Protein AF-A0A0C2SFD7-F1 (afdb_monomer_lite)

Secondary structure (DSSP, 8-state):
------------------------EEE-----GGGGGGS-TTS--HHHHHHHHHHHT-SSS-EEEPPPPTT--PPPP-TTT--T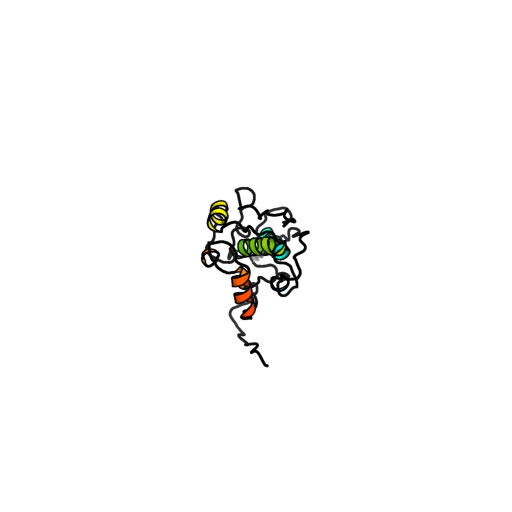TTTSHHHHHHHHHHHHHTT------HHHHHHHTGGG--SSSS-TTSPPPTT--B-GGGGS-GGGSGGGS--HHHHHHHHTTT---B-S---S-S---------

Foldseek 3Di:
DDDDDDDDDDPPPPDDPPPQPQAAFDEPDDFDPVLQLCQAPLSHALQSLLQRQLRRFDPDHGGYRYDDDAQDADDAAAPVRADLRCQALLNLLSSLSSCVRNVHPDFDANVRNLVRNVPSHDQFRHDPVTWRDQSDWRAPLSRDRLVPDVVRGHDPVVSVVVSVVVPHTPHGDDDPDDDPDDPDDDD

Structure (mmCIF, N/CA/C/O backbone):
data_AF-A0A0C2SFD7-F1
#
_entry.id   AF-A0A0C2SFD7-F1
#
loop_
_atom_site.group_PDB
_atom_site.id
_atom_site.type_symbol
_atom_site.label_atom_id
_atom_site.label_alt_id
_atom_site.label_comp_id
_atom_site.label_asym_id
_atom_site.label_entity_id
_atom_site.label_seq_id
_atom_site.pdbx_PDB_ins_code
_atom_site.Cartn_x
_atom_site.Cartn_y
_atom_site.Cartn_z
_atom_site.occupancy
_atom_site.B_iso_or_equiv
_atom_site.auth_seq_id
_atom_site.auth_comp_id
_atom_site.auth_asym_id
_atom_site.auth_atom_id
_atom_site.pdbx_PDB_model_num
ATOM 1 N N . MET A 1 1 ? 37.213 -50.700 -45.343 1.00 44.19 1 MET A N 1
ATOM 2 C CA . MET A 1 1 ? 36.110 -49.748 -45.607 1.00 44.19 1 MET A CA 1
ATOM 3 C C . MET A 1 1 ? 35.439 -49.452 -44.264 1.00 44.19 1 MET A C 1
ATOM 5 O O . MET A 1 1 ? 34.641 -50.251 -43.799 1.00 44.19 1 MET A O 1
ATOM 9 N N . VAL A 1 2 ? 35.884 -48.402 -43.564 1.00 40.94 2 VAL A N 1
ATOM 10 C CA . VAL A 1 2 ? 35.493 -48.102 -42.171 1.00 40.94 2 VAL A CA 1
ATOM 11 C C . VAL A 1 2 ? 34.298 -47.148 -42.200 1.00 40.94 2 VAL A C 1
ATOM 13 O O . VAL A 1 2 ? 34.417 -46.037 -42.713 1.00 40.94 2 VAL A O 1
ATOM 16 N N . ARG A 1 3 ? 33.128 -47.580 -41.714 1.00 48.25 3 ARG A N 1
ATOM 17 C CA . ARG A 1 3 ? 31.934 -46.726 -41.630 1.00 48.25 3 ARG A CA 1
ATOM 18 C C . ARG A 1 3 ? 31.967 -45.935 -40.321 1.00 48.25 3 ARG A C 1
ATOM 20 O O . ARG A 1 3 ? 31.899 -46.503 -39.239 1.00 48.25 3 ARG A O 1
ATOM 27 N N . SER A 1 4 ? 32.120 -44.622 -40.471 1.00 46.28 4 SER A N 1
ATOM 28 C CA . SER A 1 4 ? 32.154 -43.604 -39.419 1.00 46.28 4 SER A CA 1
ATOM 29 C C . SER A 1 4 ? 30.826 -43.540 -38.653 1.00 46.28 4 SER A C 1
ATOM 31 O O . SER A 1 4 ? 29.763 -43.397 -39.258 1.00 46.28 4 SER A O 1
ATOM 33 N N . LEU A 1 5 ? 30.897 -43.643 -37.324 1.00 49.50 5 LEU A N 1
ATOM 34 C CA . LEU A 1 5 ? 29.766 -43.500 -36.412 1.00 49.50 5 LEU A CA 1
ATOM 35 C C . LEU A 1 5 ? 29.683 -42.027 -35.980 1.00 49.50 5 LEU A C 1
ATOM 37 O O . LEU A 1 5 ? 30.519 -41.551 -35.214 1.00 49.50 5 LEU A O 1
ATOM 41 N N . LYS A 1 6 ? 28.712 -41.279 -36.513 1.00 53.22 6 LYS A N 1
ATOM 42 C CA . LYS A 1 6 ? 28.483 -39.878 -36.134 1.00 53.22 6 LYS A CA 1
ATOM 43 C C . LYS A 1 6 ? 27.749 -39.830 -34.792 1.00 53.22 6 LYS A C 1
ATOM 45 O O . LYS A 1 6 ? 26.593 -40.232 -34.711 1.00 53.22 6 LYS A O 1
ATOM 50 N N . TRP A 1 7 ? 28.414 -39.332 -33.753 1.00 49.03 7 TRP A N 1
ATOM 51 C CA . TRP A 1 7 ? 27.787 -38.962 -32.484 1.00 49.03 7 TRP A CA 1
ATOM 52 C C . TRP A 1 7 ? 27.107 -37.598 -32.629 1.00 49.03 7 TRP A C 1
ATOM 54 O O . TRP A 1 7 ? 27.771 -36.566 -32.696 1.00 49.03 7 TRP A O 1
ATOM 64 N N . THR A 1 8 ? 25.780 -37.579 -32.689 1.00 57.50 8 THR A N 1
ATOM 65 C CA . THR A 1 8 ? 24.986 -36.360 -32.498 1.00 57.50 8 THR A CA 1
ATOM 66 C C . THR A 1 8 ? 24.895 -36.052 -31.007 1.00 57.50 8 THR A C 1
ATOM 68 O O . THR A 1 8 ? 24.242 -36.771 -30.255 1.00 57.50 8 THR A O 1
ATOM 71 N N . LEU A 1 9 ? 25.570 -34.982 -30.587 1.00 55.97 9 LEU A N 1
ATOM 72 C CA . LEU A 1 9 ? 25.454 -34.403 -29.251 1.00 55.97 9 LEU A CA 1
ATOM 73 C C . LEU A 1 9 ? 24.070 -33.753 -29.109 1.00 55.97 9 LEU A C 1
ATOM 75 O O . LEU A 1 9 ? 23.787 -32.745 -29.752 1.00 55.97 9 LEU A O 1
ATOM 79 N N . PHE A 1 10 ? 23.211 -34.325 -28.267 1.00 56.97 10 PHE A N 1
ATOM 80 C CA . PHE A 1 10 ? 22.011 -33.649 -27.781 1.00 56.97 10 PHE A CA 1
ATOM 81 C C . PHE A 1 10 ? 22.436 -32.619 -26.732 1.00 56.97 10 PHE A C 1
ATOM 83 O O . PHE A 1 10 ? 22.785 -32.972 -25.607 1.00 56.97 10 PHE A O 1
ATOM 90 N N . THR A 1 11 ? 22.426 -31.336 -27.088 1.00 57.16 11 THR A N 1
ATOM 91 C CA . THR A 1 11 ? 22.560 -30.254 -26.110 1.00 57.16 11 THR A CA 1
ATOM 92 C C . THR A 1 11 ? 21.271 -30.182 -25.291 1.00 57.16 11 THR A C 1
ATOM 94 O O . THR A 1 11 ? 20.277 -29.619 -25.748 1.00 57.16 11 THR A O 1
ATOM 97 N N . LEU A 1 12 ? 21.265 -30.778 -24.093 1.00 52.38 12 LEU A N 1
ATOM 98 C CA . LEU A 1 12 ? 20.220 -30.532 -23.099 1.00 52.38 12 LEU A CA 1
ATOM 99 C C . LEU A 1 12 ? 20.323 -29.069 -22.652 1.00 52.38 12 LEU A C 1
ATOM 101 O O . LEU A 1 12 ? 21.210 -28.702 -21.884 1.00 52.38 12 LEU A O 1
ATOM 105 N N . TRP A 1 13 ? 19.412 -28.229 -23.134 1.00 52.38 13 TRP A N 1
ATOM 106 C CA . TRP A 1 13 ? 19.217 -26.889 -22.599 1.00 52.38 13 TRP A CA 1
ATOM 107 C C . TRP A 1 13 ? 18.422 -27.025 -21.298 1.00 52.38 13 TRP A C 1
ATOM 109 O O . TRP A 1 13 ? 17.195 -27.087 -21.297 1.00 52.38 13 TRP A O 1
ATOM 119 N N . THR A 1 14 ? 19.122 -27.181 -20.177 1.00 56.50 14 THR A N 1
ATOM 120 C CA . THR A 1 14 ? 18.493 -27.155 -18.856 1.00 56.50 14 THR A CA 1
ATOM 121 C C . THR A 1 14 ? 18.018 -25.731 -18.588 1.00 56.50 14 THR A C 1
ATOM 123 O O . THR A 1 14 ? 18.835 -24.846 -18.330 1.00 56.50 14 THR A O 1
ATOM 126 N N . ALA A 1 15 ? 16.707 -25.497 -18.658 1.00 59.09 15 ALA A N 1
ATOM 127 C CA . ALA A 1 15 ? 16.111 -24.289 -18.108 1.00 59.09 15 ALA A CA 1
ATOM 128 C C . ALA A 1 15 ? 16.412 -24.263 -16.602 1.00 59.09 15 ALA A C 1
ATOM 130 O O . ALA A 1 15 ? 15.963 -25.136 -15.858 1.00 59.09 15 ALA A O 1
ATOM 131 N N . LEU A 1 16 ? 17.233 -23.308 -16.161 1.00 60.22 16 LEU A N 1
ATOM 132 C CA . LEU A 1 16 ? 17.471 -23.078 -14.741 1.00 60.22 16 LEU A CA 1
ATOM 133 C C . LEU A 1 16 ? 16.138 -22.643 -14.117 1.00 60.22 16 LEU A C 1
ATOM 135 O O . LEU A 1 16 ? 15.566 -21.657 -14.589 1.00 60.22 16 LEU A O 1
ATOM 139 N N . PRO A 1 17 ? 15.622 -23.333 -13.085 1.00 51.50 17 PRO A N 1
ATOM 140 C CA . PRO A 1 17 ? 14.488 -22.808 -12.348 1.00 51.50 17 PRO A CA 1
ATOM 141 C C . PRO A 1 17 ? 14.909 -21.461 -11.760 1.00 51.50 17 PRO A C 1
ATOM 143 O O . PRO A 1 17 ? 15.946 -21.359 -11.098 1.00 51.50 17 PRO A O 1
ATOM 146 N N . ALA A 1 18 ? 14.127 -20.416 -12.032 1.00 59.66 18 ALA A N 1
ATOM 147 C CA . ALA A 1 18 ? 14.297 -19.142 -11.360 1.00 59.66 18 ALA A CA 1
ATOM 148 C C . ALA A 1 18 ? 14.185 -19.403 -9.852 1.00 59.66 18 ALA A C 1
ATOM 150 O O . ALA A 1 18 ? 13.136 -19.820 -9.360 1.00 59.66 18 ALA A O 1
ATOM 151 N N . LEU A 1 19 ? 15.285 -19.215 -9.120 1.00 49.78 19 LEU A N 1
ATOM 152 C CA . LEU A 1 19 ? 15.250 -19.193 -7.665 1.00 49.78 19 LEU A CA 1
ATOM 153 C C . LEU A 1 19 ? 14.340 -18.033 -7.267 1.00 49.78 19 LEU A C 1
ATOM 155 O O . LEU A 1 19 ? 14.727 -16.871 -7.396 1.00 49.78 19 LEU A O 1
ATOM 159 N N . VAL A 1 20 ? 13.141 -18.349 -6.778 1.00 47.72 20 VAL A N 1
ATOM 160 C CA . VAL A 1 20 ? 12.330 -17.393 -6.028 1.00 47.72 20 VAL A CA 1
ATOM 161 C C . VAL A 1 20 ? 13.147 -17.044 -4.784 1.00 47.72 20 VAL A C 1
ATOM 163 O O . VAL A 1 20 ? 13.208 -17.814 -3.826 1.00 47.72 20 VAL A O 1
ATOM 166 N N . ARG A 1 21 ? 13.870 -15.920 -4.826 1.00 53.53 21 ARG A N 1
ATOM 167 C CA . ARG A 1 21 ? 14.574 -15.380 -3.661 1.00 53.53 21 ARG A CA 1
ATOM 168 C C . ARG A 1 21 ? 13.521 -14.859 -2.689 1.00 53.53 21 ARG A C 1
ATOM 170 O O . ARG A 1 21 ? 13.051 -13.739 -2.823 1.00 53.53 21 ARG A O 1
ATOM 177 N N . GLY A 1 22 ? 13.152 -15.676 -1.707 1.00 49.41 22 GLY A N 1
ATOM 178 C CA . GLY A 1 22 ? 12.415 -15.205 -0.540 1.00 49.41 22 GLY A CA 1
ATOM 179 C C . GLY A 1 22 ? 13.356 -14.419 0.369 1.00 49.41 22 GLY A C 1
ATOM 180 O O . GLY A 1 22 ? 14.029 -15.012 1.210 1.00 49.41 22 GLY A O 1
ATOM 181 N N . GLY A 1 23 ? 13.444 -13.100 0.190 1.00 60.88 23 GLY A N 1
ATOM 182 C CA . GLY A 1 23 ? 13.952 -12.226 1.250 1.00 60.88 23 GLY A CA 1
ATOM 183 C C . GLY A 1 23 ? 13.083 -12.385 2.504 1.00 60.88 23 GLY A C 1
ATOM 184 O O . GLY A 1 23 ? 11.890 -12.669 2.399 1.00 60.88 23 GLY A O 1
ATOM 185 N N . ASN A 1 24 ? 13.666 -12.243 3.697 1.00 79.00 24 ASN A N 1
ATOM 186 C CA . ASN A 1 24 ? 12.887 -12.310 4.935 1.00 79.00 24 ASN A CA 1
ATOM 187 C C . ASN A 1 24 ? 11.918 -11.115 4.983 1.00 79.00 24 ASN A C 1
ATOM 189 O O . ASN A 1 24 ? 12.375 -9.974 4.994 1.00 79.00 24 ASN A O 1
ATOM 193 N N . ALA A 1 25 ? 10.610 -11.364 4.957 1.00 90.94 25 ALA A N 1
ATOM 194 C CA . ALA A 1 25 ? 9.586 -10.329 5.052 1.00 90.94 25 ALA A CA 1
ATOM 195 C C . ALA A 1 25 ? 9.059 -10.266 6.485 1.00 90.94 25 ALA A C 1
ATOM 197 O O . ALA A 1 25 ? 8.539 -11.258 6.998 1.00 90.94 25 ALA A O 1
ATOM 198 N N . THR A 1 26 ? 9.200 -9.114 7.135 1.00 94.25 26 THR A N 1
ATOM 199 C CA . THR A 1 26 ? 8.887 -8.957 8.559 1.00 94.25 26 THR A CA 1
ATOM 200 C C . THR A 1 26 ? 8.061 -7.709 8.829 1.00 94.25 26 THR A C 1
ATOM 202 O O . THR A 1 26 ? 8.077 -6.744 8.066 1.00 94.25 26 THR A O 1
ATOM 205 N N . THR A 1 27 ? 7.341 -7.736 9.944 1.00 95.94 27 THR A N 1
ATOM 206 C CA . THR A 1 27 ? 6.700 -6.568 10.541 1.00 95.94 27 THR A CA 1
ATOM 207 C C . THR A 1 27 ? 6.537 -6.821 12.038 1.00 95.94 27 THR A C 1
ATOM 209 O O . THR A 1 27 ? 6.293 -7.956 12.451 1.00 95.94 27 THR A O 1
ATOM 212 N N . ASP A 1 28 ? 6.696 -5.782 12.845 1.00 93.19 28 ASP A N 1
ATOM 213 C CA . ASP A 1 28 ? 6.396 -5.748 14.280 1.00 93.19 28 ASP A CA 1
ATOM 214 C C . ASP A 1 28 ? 5.058 -5.044 14.573 1.00 93.19 28 ASP A C 1
ATOM 216 O O . ASP A 1 28 ? 4.671 -4.872 15.729 1.00 93.19 28 ASP A O 1
ATOM 220 N N . VAL A 1 29 ? 4.324 -4.671 13.520 1.00 95.62 29 VAL A N 1
ATOM 221 C CA . VAL A 1 29 ? 3.054 -3.959 13.619 1.00 95.62 29 VAL A CA 1
ATOM 222 C C . VAL A 1 29 ? 1.956 -4.856 14.178 1.00 95.62 29 VAL A C 1
ATOM 224 O O . VAL A 1 29 ? 1.648 -5.921 13.637 1.00 95.62 29 VAL A O 1
ATOM 227 N N . VAL A 1 30 ? 1.271 -4.350 15.201 1.00 93.75 30 VAL A N 1
ATOM 228 C CA . VAL A 1 30 ? 0.021 -4.915 15.708 1.00 93.75 30 VAL A CA 1
ATOM 229 C C . VAL A 1 30 ? -1.122 -3.967 15.356 1.00 93.75 30 VAL A C 1
ATOM 231 O O . VAL A 1 30 ? -1.224 -2.871 15.903 1.00 93.75 30 VAL A O 1
ATOM 234 N N . CYS A 1 31 ? -1.990 -4.391 14.438 1.00 95.50 31 CYS A N 1
ATOM 235 C CA . CYS A 1 31 ? -3.179 -3.626 14.067 1.00 95.50 31 CYS A CA 1
ATOM 236 C C . CYS A 1 31 ? -4.232 -3.646 15.188 1.00 95.50 31 CYS A C 1
ATOM 238 O O . CYS A 1 31 ? -4.416 -4.661 15.868 1.00 95.50 31 CYS A O 1
ATOM 240 N N . GLN A 1 32 ? -4.992 -2.558 15.325 1.00 95.56 32 GLN A N 1
ATOM 241 C CA . GLN A 1 32 ? -6.164 -2.525 16.201 1.00 95.56 32 GLN A CA 1
ATOM 242 C C . GLN A 1 32 ? -7.227 -3.524 15.712 1.00 95.56 32 GLN A C 1
ATOM 244 O O . GLN A 1 32 ? -7.418 -3.728 14.511 1.00 95.56 32 GLN A O 1
ATOM 249 N N . SER A 1 33 ? -7.953 -4.148 16.643 1.00 94.75 33 SER A N 1
ATOM 250 C CA . SER A 1 33 ? -8.897 -5.239 16.343 1.00 94.75 33 SER A CA 1
ATOM 251 C C . SER A 1 33 ? -10.058 -4.832 15.426 1.00 94.75 33 SER A C 1
ATOM 253 O O . SER A 1 33 ? -10.575 -5.664 14.676 1.00 94.75 33 SER A O 1
ATOM 255 N N . THR A 1 34 ? -10.431 -3.551 15.431 1.00 95.00 34 THR A N 1
ATOM 256 C CA . THR A 1 34 ? -11.429 -2.946 14.533 1.00 95.00 34 THR A CA 1
ATOM 257 C C . THR A 1 34 ? -11.050 -3.060 13.054 1.00 95.00 34 THR A C 1
ATOM 259 O O . THR A 1 34 ? -11.934 -3.074 12.202 1.00 95.00 34 THR A O 1
ATOM 262 N N . PHE A 1 35 ? -9.760 -3.216 12.741 1.00 95.56 35 PHE A N 1
ATOM 263 C CA . PHE A 1 35 ? -9.237 -3.372 11.382 1.00 95.56 35 PHE A CA 1
ATOM 264 C C . PHE A 1 35 ? -8.946 -4.828 10.999 1.00 95.56 35 PHE A C 1
ATOM 266 O O . PHE A 1 35 ? -8.336 -5.085 9.966 1.00 95.56 35 PHE A O 1
ATOM 273 N N . SER A 1 36 ? -9.412 -5.803 11.785 1.00 94.62 36 SER A N 1
ATOM 274 C CA . SER A 1 36 ? -9.241 -7.237 11.488 1.00 94.62 36 SER A CA 1
ATOM 275 C C . SER A 1 36 ? -9.807 -7.663 10.127 1.00 94.62 36 SER A C 1
ATOM 277 O O . SER A 1 36 ? -9.293 -8.602 9.525 1.00 94.62 36 SER A O 1
ATOM 279 N N . TRP A 1 37 ? -10.803 -6.943 9.599 1.00 94.25 37 TRP A N 1
ATOM 280 C CA . TRP A 1 37 ? -11.344 -7.154 8.251 1.00 94.25 37 TRP A CA 1
ATOM 281 C C . TRP A 1 37 ? -10.312 -6.911 7.132 1.00 94.25 37 TRP A C 1
ATOM 283 O O . TRP A 1 37 ? -10.479 -7.414 6.023 1.00 94.25 37 TRP A O 1
ATOM 293 N N . MET A 1 38 ? -9.240 -6.154 7.406 1.00 95.25 38 MET A N 1
ATOM 294 C CA . MET A 1 38 ? -8.154 -5.908 6.451 1.00 95.25 38 MET A CA 1
ATOM 295 C C . MET A 1 38 ? -7.217 -7.110 6.303 1.00 95.25 38 MET A C 1
ATOM 297 O O . MET A 1 38 ? -6.436 -7.152 5.350 1.00 95.25 38 MET A O 1
ATOM 301 N N . ASN A 1 39 ? -7.272 -8.080 7.223 1.00 94.56 39 ASN A N 1
ATOM 302 C CA . ASN A 1 39 ? -6.462 -9.285 7.119 1.00 94.56 39 ASN A CA 1
ATOM 303 C C . ASN A 1 39 ? -6.857 -10.080 5.871 1.00 94.56 39 ASN A C 1
ATOM 305 O O . ASN A 1 39 ? -8.033 -10.193 5.518 1.00 94.56 39 ASN A O 1
ATOM 309 N N . ASN A 1 40 ? -5.866 -10.654 5.194 1.00 91.94 40 ASN A N 1
ATOM 310 C CA . ASN A 1 40 ? -6.140 -11.515 4.049 1.00 91.94 40 ASN A CA 1
ATOM 311 C C . ASN A 1 40 ? -6.669 -12.896 4.487 1.00 91.94 40 ASN A C 1
ATOM 313 O O . ASN A 1 40 ? -6.731 -13.219 5.673 1.00 91.94 40 ASN A O 1
ATOM 317 N N . GLY A 1 41 ? -6.996 -13.754 3.514 1.00 89.19 41 GLY A N 1
ATOM 318 C CA . GLY A 1 41 ? -7.504 -15.110 3.776 1.00 89.19 41 GLY A CA 1
ATOM 319 C C . GLY A 1 41 ? -6.548 -16.036 4.549 1.00 89.19 41 GLY A C 1
ATOM 320 O O . GLY A 1 41 ? -6.990 -17.066 5.046 1.00 89.19 41 GLY A O 1
ATOM 321 N N . ASN A 1 42 ? -5.270 -15.663 4.692 1.00 90.56 42 ASN A N 1
ATOM 322 C CA . ASN A 1 42 ? -4.267 -16.380 5.487 1.00 90.56 42 ASN A CA 1
ATOM 323 C C . ASN A 1 42 ? -4.082 -15.768 6.890 1.00 90.56 42 ASN A C 1
ATOM 325 O O . ASN A 1 42 ? -3.103 -16.083 7.565 1.00 90.56 42 ASN A O 1
ATOM 329 N N . ASN A 1 43 ? -4.985 -14.881 7.327 1.00 92.31 43 ASN A N 1
ATOM 330 C CA . ASN A 1 43 ? -4.880 -14.108 8.570 1.00 92.31 43 ASN A CA 1
ATOM 331 C C . ASN A 1 43 ? -3.605 -13.249 8.659 1.00 92.31 43 ASN A C 1
ATOM 333 O O . ASN A 1 43 ? -3.117 -12.964 9.752 1.00 92.31 43 ASN A O 1
ATOM 337 N N . GLN A 1 44 ? -3.052 -12.828 7.519 1.00 94.56 44 GLN A N 1
ATOM 338 C CA . GLN A 1 44 ? -1.911 -11.915 7.479 1.00 94.56 44 GLN A CA 1
ATOM 339 C C . GLN A 1 44 ? -2.419 -10.474 7.500 1.00 94.56 44 GLN A C 1
ATOM 341 O O . GLN A 1 44 ? -3.33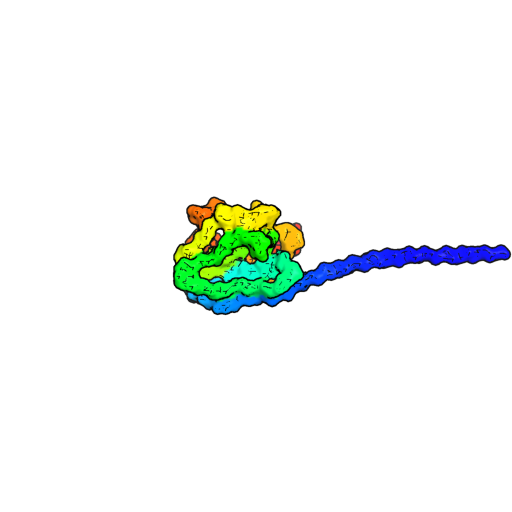6 -10.131 6.747 1.00 94.56 44 GLN A O 1
ATOM 346 N N . SER A 1 45 ? -1.807 -9.634 8.336 1.00 96.88 45 SER A N 1
ATOM 347 C CA . SER A 1 45 ? -2.114 -8.203 8.399 1.00 96.88 45 SER A CA 1
ATOM 348 C C . SER A 1 45 ? -1.737 -7.490 7.096 1.00 96.88 45 SER A C 1
ATOM 350 O O . SER A 1 45 ? -0.825 -7.946 6.396 1.00 96.88 45 SER A O 1
ATOM 352 N N . PRO A 1 46 ? -2.370 -6.347 6.765 1.00 97.38 46 PRO A N 1
ATOM 353 C CA . PRO A 1 46 ? -1.975 -5.553 5.600 1.00 97.38 46 PRO A CA 1
ATOM 354 C C . PRO A 1 46 ? -0.482 -5.182 5.622 1.00 97.38 46 PRO A C 1
ATOM 356 O O . PRO A 1 46 ? 0.169 -5.201 4.581 1.00 97.38 46 PRO A O 1
ATOM 359 N N . CYS A 1 47 ? 0.086 -4.954 6.809 1.00 97.75 47 CYS A N 1
ATOM 360 C CA . CYS A 1 47 ? 1.509 -4.681 7.019 1.00 97.75 47 CYS A CA 1
ATOM 361 C C . CYS A 1 47 ? 2.407 -5.849 6.601 1.00 97.75 47 CYS A C 1
ATOM 363 O O . CYS A 1 47 ? 3.388 -5.664 5.880 1.00 97.75 47 CYS A O 1
ATOM 365 N N . LEU A 1 48 ? 2.052 -7.071 7.016 1.00 96.69 48 LEU A N 1
ATOM 366 C CA . LEU A 1 48 ? 2.811 -8.266 6.662 1.00 96.69 48 LEU A CA 1
ATOM 367 C C . LEU A 1 48 ? 2.716 -8.550 5.160 1.00 96.69 48 LEU A C 1
ATOM 369 O O . LEU A 1 48 ? 3.719 -8.872 4.529 1.00 96.69 48 LEU A O 1
ATOM 373 N N . VAL A 1 49 ? 1.530 -8.390 4.568 1.00 96.56 49 VAL A N 1
ATOM 374 C CA . VAL A 1 49 ? 1.346 -8.567 3.121 1.00 96.56 49 VAL A CA 1
ATOM 375 C C . VAL A 1 49 ? 2.147 -7.516 2.343 1.00 96.56 49 VAL A C 1
ATOM 377 O O . VAL A 1 49 ? 2.824 -7.877 1.383 1.00 96.56 49 VAL A O 1
ATOM 380 N N . ALA A 1 50 ? 2.155 -6.249 2.775 1.00 96.81 50 ALA A N 1
ATOM 381 C CA . ALA A 1 50 ? 2.993 -5.207 2.175 1.00 96.81 50 ALA A CA 1
ATOM 382 C C . ALA A 1 50 ? 4.484 -5.572 2.225 1.00 96.81 50 ALA A C 1
ATOM 384 O O . ALA A 1 50 ? 5.174 -5.439 1.213 1.00 96.81 50 ALA A O 1
ATOM 385 N N . ALA A 1 51 ? 4.973 -6.076 3.365 1.00 95.94 51 ALA A N 1
ATOM 386 C CA . ALA A 1 51 ? 6.359 -6.517 3.512 1.00 95.94 51 ALA A CA 1
ATOM 387 C C . ALA A 1 51 ? 6.695 -7.659 2.542 1.00 95.94 51 ALA A C 1
ATOM 389 O O . ALA A 1 51 ? 7.683 -7.585 1.812 1.00 95.94 51 ALA A O 1
ATOM 390 N N . VAL A 1 52 ? 5.840 -8.687 2.481 1.00 94.75 52 VAL A N 1
ATOM 391 C CA . VAL A 1 52 ? 6.029 -9.835 1.581 1.00 94.75 52 VAL A CA 1
ATOM 392 C C . VAL A 1 52 ? 6.090 -9.379 0.130 1.00 94.75 52 VAL A C 1
ATOM 394 O O . VAL A 1 52 ? 7.040 -9.716 -0.572 1.00 94.75 52 VAL A O 1
ATOM 397 N N . LEU A 1 53 ? 5.108 -8.593 -0.315 1.00 94.81 53 LEU A N 1
ATOM 398 C CA . LEU A 1 53 ? 5.021 -8.150 -1.704 1.00 94.81 53 LEU A CA 1
ATOM 399 C C . LEU A 1 53 ? 6.174 -7.226 -2.093 1.00 94.81 53 LEU A C 1
ATOM 401 O O . LEU A 1 53 ? 6.759 -7.397 -3.159 1.00 94.81 53 LEU A O 1
ATOM 405 N N . SER A 1 54 ? 6.559 -6.299 -1.222 1.00 94.44 54 SER A N 1
ATOM 406 C CA . SER A 1 54 ? 7.687 -5.403 -1.495 1.00 94.44 54 SER A CA 1
ATOM 407 C C . SER A 1 54 ? 9.007 -6.170 -1.655 1.00 94.44 54 SER A C 1
ATOM 409 O O . SER A 1 54 ? 9.836 -5.813 -2.492 1.00 94.44 54 SER A O 1
ATOM 411 N N . GLY A 1 55 ? 9.174 -7.271 -0.912 1.00 93.12 55 GLY A N 1
ATOM 412 C CA . GLY A 1 55 ? 10.336 -8.153 -1.007 1.00 93.12 55 GLY A CA 1
ATOM 413 C C . GLY A 1 55 ? 10.424 -8.977 -2.297 1.00 93.12 55 GLY A C 1
ATOM 414 O O . GLY A 1 55 ? 11.514 -9.432 -2.635 1.00 93.12 55 GLY A O 1
ATOM 415 N N . VAL A 1 56 ? 9.332 -9.147 -3.054 1.00 93.00 56 VAL A N 1
ATOM 416 C CA . VAL A 1 56 ? 9.316 -9.979 -4.277 1.00 93.00 56 VAL A CA 1
ATOM 417 C C . VAL A 1 56 ? 10.242 -9.428 -5.367 1.00 93.00 56 VAL A C 1
ATOM 419 O O . VAL A 1 56 ? 10.882 -10.195 -6.085 1.00 93.00 56 VAL A O 1
ATOM 422 N N . CYS A 1 57 ? 10.339 -8.104 -5.483 1.00 91.94 57 CYS A N 1
ATOM 423 C CA . CYS A 1 57 ? 11.183 -7.441 -6.478 1.00 91.94 57 CYS A CA 1
ATOM 424 C C . CYS A 1 57 ? 12.569 -7.058 -5.936 1.00 91.94 57 CYS A C 1
ATOM 426 O O . CYS A 1 57 ? 13.372 -6.475 -6.667 1.00 91.94 57 CYS A O 1
ATOM 428 N N . ALA A 1 58 ? 12.857 -7.347 -4.664 1.00 87.56 58 ALA A N 1
ATOM 429 C CA . ALA A 1 58 ? 14.126 -6.994 -4.051 1.00 87.56 58 ALA A CA 1
ATOM 430 C C . ALA A 1 58 ? 15.254 -7.903 -4.569 1.00 87.56 58 ALA A C 1
ATOM 432 O O . ALA A 1 58 ? 15.128 -9.125 -4.643 1.00 87.56 58 ALA A O 1
ATOM 433 N N . THR A 1 59 ? 16.397 -7.312 -4.917 1.00 79.38 59 THR A N 1
ATOM 434 C CA . THR A 1 59 ? 17.566 -8.055 -5.423 1.00 79.38 59 THR A CA 1
ATOM 435 C C . THR A 1 59 ? 18.440 -8.617 -4.295 1.00 79.38 59 THR A C 1
ATOM 437 O O . THR A 1 59 ? 19.130 -9.629 -4.477 1.00 79.38 59 THR A O 1
ATOM 440 N N . ALA A 1 60 ? 18.385 -8.006 -3.109 1.00 72.50 60 ALA A N 1
ATOM 441 C CA . ALA A 1 60 ? 19.051 -8.440 -1.887 1.00 72.50 60 ALA A CA 1
ATOM 442 C C . ALA A 1 60 ? 18.334 -7.880 -0.644 1.00 72.50 60 ALA A C 1
ATOM 444 O O . ALA A 1 60 ? 17.641 -6.870 -0.730 1.00 72.50 60 ALA A O 1
ATOM 445 N N . GLY A 1 61 ? 18.559 -8.515 0.510 1.00 70.38 61 GLY A N 1
ATOM 446 C CA . GLY A 1 61 ? 17.984 -8.097 1.791 1.00 70.38 61 GLY A CA 1
ATOM 447 C C . GLY A 1 61 ? 16.594 -8.677 2.072 1.00 70.38 61 GLY A C 1
ATOM 448 O O . GLY A 1 61 ? 15.961 -9.285 1.212 1.00 70.38 61 GLY A O 1
ATOM 449 N N . GLY A 1 62 ? 16.159 -8.541 3.325 1.00 83.00 62 GLY A N 1
ATOM 450 C CA . GLY A 1 62 ? 14.760 -8.717 3.710 1.00 83.00 62 GLY A CA 1
ATOM 451 C C . GLY A 1 62 ? 13.982 -7.411 3.549 1.00 83.00 62 GLY A C 1
ATOM 452 O O . GLY A 1 62 ? 14.592 -6.349 3.425 1.00 83.00 62 GLY A O 1
ATOM 453 N N . TRP A 1 63 ? 12.653 -7.483 3.575 1.00 91.62 63 TRP A N 1
ATOM 454 C CA . TRP A 1 63 ? 11.794 -6.301 3.570 1.00 91.62 63 TRP A CA 1
ATOM 455 C C . TRP A 1 63 ? 11.065 -6.187 4.902 1.00 91.62 63 TRP A C 1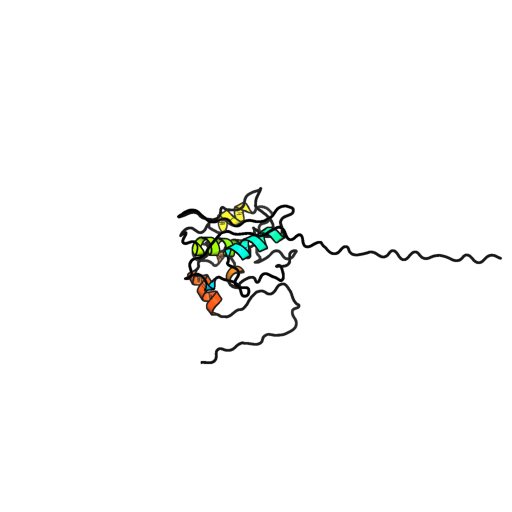
ATOM 457 O O . TRP A 1 63 ? 10.330 -7.092 5.291 1.00 91.62 63 TRP A O 1
ATOM 467 N N . ASN A 1 64 ? 11.273 -5.075 5.601 1.00 94.50 64 ASN A N 1
ATOM 468 C CA . ASN A 1 64 ? 10.616 -4.812 6.873 1.00 94.50 64 ASN A CA 1
ATOM 469 C C . ASN A 1 64 ? 9.613 -3.669 6.717 1.00 94.50 64 ASN A C 1
ATOM 471 O O . ASN A 1 64 ? 9.966 -2.615 6.190 1.00 94.50 64 ASN A O 1
ATOM 475 N N . VAL A 1 65 ? 8.391 -3.871 7.204 1.00 96.00 65 VAL A N 1
ATOM 476 C CA . VAL A 1 65 ? 7.398 -2.806 7.392 1.00 96.00 65 VAL A CA 1
ATOM 477 C C . VAL A 1 65 ? 7.332 -2.513 8.893 1.00 96.00 65 VAL A C 1
ATOM 479 O O . VAL A 1 65 ? 6.715 -3.296 9.622 1.00 96.00 65 VAL A O 1
ATOM 482 N N . PRO A 1 66 ? 8.014 -1.456 9.374 1.00 95.69 66 PRO A N 1
ATOM 483 C CA . PRO A 1 66 ? 8.131 -1.177 10.802 1.00 95.69 66 PRO A CA 1
ATOM 484 C C . PRO A 1 66 ? 6.865 -0.533 11.372 1.00 95.69 66 PRO A C 1
ATOM 486 O O . PRO A 1 66 ? 6.083 0.074 10.633 1.00 95.69 66 PRO A O 1
ATOM 489 N N . ALA A 1 67 ? 6.711 -0.610 12.693 1.00 95.69 67 ALA A N 1
ATOM 490 C CA . ALA A 1 67 ? 5.752 0.199 13.433 1.00 95.69 67 ALA A CA 1
ATOM 491 C C . ALA A 1 67 ? 5.968 1.704 13.211 1.00 95.69 67 ALA A C 1
ATOM 493 O O . ALA A 1 67 ? 7.098 2.197 13.203 1.00 95.69 67 ALA A O 1
ATOM 494 N N . LEU A 1 68 ? 4.863 2.425 13.029 1.00 94.88 68 LEU A N 1
ATOM 495 C CA . LEU A 1 68 ? 4.849 3.877 12.876 1.00 94.88 68 LEU A CA 1
ATOM 496 C C . LEU A 1 68 ? 4.774 4.573 14.237 1.00 94.88 68 LEU A C 1
ATOM 498 O O . LEU A 1 68 ? 4.187 4.055 15.191 1.00 94.88 68 LEU A O 1
ATOM 502 N N . GLY A 1 69 ? 5.353 5.772 14.314 1.00 90.56 69 GLY A N 1
ATOM 503 C CA . GLY A 1 69 ? 5.099 6.679 15.421 1.00 90.56 69 GLY A CA 1
ATOM 504 C C . GLY A 1 69 ? 3.686 7.276 15.351 1.00 90.56 69 GLY A C 1
ATOM 505 O O . GLY A 1 69 ? 2.978 7.140 14.346 1.00 90.56 69 GLY A O 1
ATOM 506 N N . PRO A 1 70 ? 3.233 7.940 16.427 1.00 85.38 70 PRO A N 1
ATOM 507 C CA . PRO A 1 70 ? 1.946 8.623 16.426 1.00 85.38 70 PRO A CA 1
ATOM 508 C C . PRO A 1 70 ? 1.898 9.707 15.343 1.00 85.38 70 PRO A C 1
ATOM 510 O O . PRO A 1 70 ? 2.742 10.600 15.335 1.00 85.38 70 PRO A O 1
ATOM 513 N N . ASN A 1 71 ? 0.863 9.675 14.500 1.00 86.62 71 ASN A N 1
ATOM 514 C CA . ASN A 1 71 ? 0.668 10.593 13.368 1.00 86.62 71 ASN A CA 1
ATOM 515 C C . ASN A 1 71 ? 1.717 10.485 12.245 1.00 86.62 71 ASN A C 1
ATOM 517 O O . ASN A 1 71 ? 1.855 11.412 11.454 1.00 86.62 71 ASN A O 1
ATOM 521 N N . ASP A 1 72 ? 2.443 9.368 12.155 1.00 91.88 72 ASP A N 1
ATOM 522 C CA . ASP A 1 72 ? 3.350 9.113 11.033 1.00 91.88 72 ASP A CA 1
ATOM 523 C C . ASP A 1 72 ? 2.655 8.345 9.900 1.00 91.88 72 ASP A C 1
ATOM 525 O O . ASP A 1 72 ? 1.727 7.564 10.122 1.00 91.88 72 ASP A O 1
ATOM 529 N N . ALA A 1 73 ? 3.172 8.506 8.683 1.00 93.00 73 ALA A N 1
ATOM 530 C CA . ALA A 1 73 ? 2.805 7.732 7.501 1.00 93.00 73 ALA A CA 1
ATOM 531 C C . ALA A 1 73 ? 4.026 6.977 6.954 1.00 93.00 73 ALA A C 1
ATOM 533 O O . ALA A 1 73 ? 5.173 7.380 7.173 1.00 93.00 73 ALA A O 1
ATOM 534 N N . TYR A 1 74 ? 3.803 5.896 6.200 1.00 94.94 74 TYR A N 1
ATOM 535 C CA . TYR A 1 74 ? 4.898 5.292 5.438 1.00 94.94 74 TYR A CA 1
ATOM 536 C C . TYR A 1 74 ? 5.332 6.235 4.324 1.00 94.94 74 TYR A C 1
ATOM 538 O O . TYR A 1 74 ? 4.519 6.618 3.490 1.00 94.94 74 TYR A O 1
ATOM 546 N N . SER A 1 75 ? 6.623 6.561 4.303 1.00 92.81 75 SER A N 1
ATOM 547 C CA . SER A 1 75 ? 7.175 7.533 3.367 1.00 92.81 75 SER A CA 1
ATOM 548 C C . SER A 1 75 ? 7.020 7.107 1.909 1.00 92.81 75 SER A C 1
ATOM 550 O O . SER A 1 75 ? 7.181 5.934 1.559 1.00 92.81 75 SER A O 1
ATOM 552 N N . THR A 1 76 ? 6.820 8.101 1.045 1.00 95.25 76 THR A N 1
ATOM 553 C CA . THR A 1 76 ? 6.897 7.923 -0.411 1.00 95.25 76 THR A CA 1
ATOM 554 C C . THR A 1 76 ? 8.196 7.230 -0.875 1.00 95.25 76 THR A C 1
ATOM 556 O O . THR A 1 76 ? 9.268 7.435 -0.284 1.00 95.25 76 THR A O 1
ATOM 559 N N . PRO A 1 77 ? 8.135 6.410 -1.944 1.00 95.88 77 PRO A N 1
ATOM 560 C CA . PRO A 1 77 ? 9.310 5.793 -2.540 1.00 95.88 77 PRO A CA 1
ATOM 561 C C . PRO A 1 77 ? 10.326 6.828 -3.023 1.00 95.88 77 PRO A C 1
ATOM 563 O O . PRO A 1 77 ? 9.993 7.952 -3.386 1.00 95.88 77 PRO A O 1
ATOM 566 N N . ASN A 1 78 ? 11.590 6.427 -3.057 1.00 94.31 78 ASN A N 1
ATOM 567 C CA . ASN A 1 78 ? 12.680 7.223 -3.607 1.00 94.31 78 ASN A CA 1
ATOM 568 C C . ASN A 1 78 ? 13.669 6.316 -4.349 1.00 94.31 78 ASN A C 1
ATOM 570 O O . ASN A 1 78 ? 13.468 5.107 -4.430 1.00 94.31 78 ASN A O 1
ATOM 574 N N . SER A 1 79 ? 14.772 6.867 -4.855 1.00 90.19 79 SER A N 1
ATOM 575 C CA . SER A 1 79 ? 15.764 6.110 -5.634 1.00 90.19 79 SER A CA 1
ATOM 576 C C . SER A 1 79 ? 16.364 4.886 -4.923 1.00 90.19 79 SER A C 1
ATOM 578 O O . SER A 1 79 ? 16.905 4.016 -5.600 1.00 90.19 79 SER A O 1
ATOM 580 N N . SER A 1 80 ? 16.280 4.799 -3.590 1.00 88.75 80 SER A N 1
ATOM 581 C CA . SER A 1 80 ? 16.780 3.659 -2.809 1.00 88.75 80 SER A CA 1
ATOM 582 C C . SER A 1 80 ? 15.715 2.612 -2.468 1.00 88.75 80 SER A C 1
ATOM 584 O O . SER A 1 80 ? 16.059 1.455 -2.240 1.00 88.75 80 SER A O 1
ATOM 586 N N . THR A 1 81 ? 14.435 2.992 -2.437 1.00 91.31 81 THR A N 1
ATOM 587 C CA . THR A 1 81 ? 13.327 2.113 -2.025 1.00 91.31 81 THR A CA 1
ATOM 588 C C . THR A 1 81 ? 12.402 1.733 -3.178 1.00 91.31 81 THR A C 1
ATOM 590 O O . THR A 1 81 ? 11.751 0.691 -3.121 1.00 91.31 81 THR A O 1
ATOM 593 N N . ALA A 1 82 ? 12.351 2.542 -4.238 1.00 95.06 82 ALA A N 1
ATOM 594 C CA . ALA A 1 82 ? 11.509 2.307 -5.397 1.00 95.06 82 ALA A CA 1
ATOM 595 C C . ALA A 1 82 ? 11.967 1.064 -6.171 1.00 95.06 82 ALA A C 1
ATOM 597 O O . ALA A 1 82 ? 13.132 0.911 -6.539 1.00 95.06 82 ALA A O 1
ATOM 598 N N . ASN A 1 83 ? 11.012 0.179 -6.436 1.00 94.06 83 ASN A N 1
ATOM 599 C CA . ASN A 1 83 ? 11.150 -0.967 -7.322 1.00 94.06 83 ASN A CA 1
ATOM 600 C C . ASN A 1 83 ? 9.768 -1.334 -7.884 1.00 94.06 83 ASN A C 1
ATOM 602 O O . ASN A 1 83 ? 8.750 -0.800 -7.439 1.00 94.06 83 ASN A O 1
ATOM 606 N N . ALA A 1 84 ? 9.721 -2.269 -8.836 1.00 95.12 84 ALA A N 1
ATOM 607 C CA . ALA A 1 84 ? 8.481 -2.640 -9.522 1.00 95.12 84 ALA A CA 1
ATOM 608 C C . ALA A 1 84 ? 7.350 -3.112 -8.582 1.00 95.12 84 ALA A C 1
ATOM 610 O O . ALA A 1 84 ? 6.180 -2.908 -8.891 1.00 95.12 84 ALA A O 1
ATOM 611 N N . CYS A 1 85 ? 7.672 -3.726 -7.440 1.00 95.38 85 CYS A N 1
ATOM 612 C CA . CYS A 1 85 ? 6.677 -4.232 -6.495 1.00 95.38 85 CYS A CA 1
ATOM 613 C C . CYS A 1 85 ? 6.190 -3.128 -5.558 1.00 95.38 85 CYS A C 1
ATOM 615 O O . CYS A 1 85 ? 4.985 -2.981 -5.371 1.00 9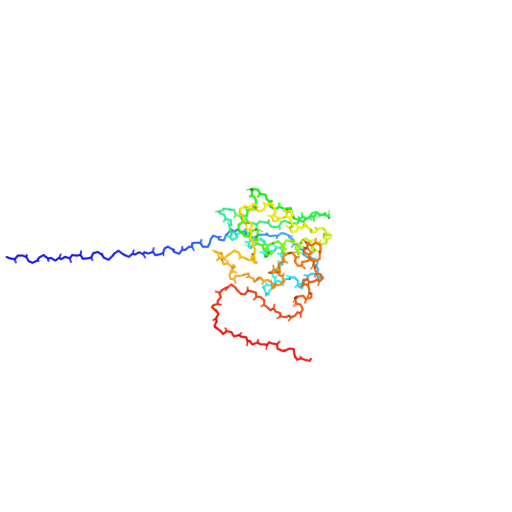5.38 85 CYS A O 1
ATOM 617 N N . VAL A 1 86 ? 7.107 -2.330 -5.002 1.00 96.06 86 VAL A N 1
ATOM 618 C CA . VAL A 1 86 ? 6.769 -1.188 -4.134 1.00 96.06 86 VAL A CA 1
ATOM 619 C C . VAL A 1 86 ? 5.871 -0.199 -4.870 1.00 96.06 86 VAL A C 1
ATOM 621 O O . VAL A 1 86 ? 4.903 0.296 -4.314 1.00 96.06 86 VAL A O 1
ATOM 624 N N . CYS A 1 87 ? 6.133 0.012 -6.155 1.00 97.12 87 CYS A N 1
ATOM 625 C CA . CYS A 1 87 ? 5.388 0.943 -6.994 1.00 97.12 87 CYS A CA 1
ATOM 626 C C . CYS A 1 87 ? 4.057 0.404 -7.533 1.00 97.12 87 CYS A C 1
ATOM 628 O O . CYS A 1 87 ? 3.409 1.061 -8.345 1.00 97.12 87 CYS A O 1
ATOM 630 N N . SER A 1 88 ? 3.634 -0.777 -7.081 1.00 97.12 88 SER A N 1
ATOM 631 C CA . SER A 1 88 ? 2.332 -1.340 -7.423 1.00 97.12 88 SER A CA 1
ATOM 632 C C . SER A 1 88 ? 1.204 -0.718 -6.602 1.00 97.12 88 SER A C 1
ATOM 634 O O . SER A 1 88 ? 1.385 -0.359 -5.435 1.00 97.12 88 SER A O 1
ATOM 636 N N . TRP A 1 89 ? -0.003 -0.665 -7.177 1.00 97.69 89 TRP A N 1
ATOM 637 C CA . TRP A 1 89 ? -1.187 -0.222 -6.431 1.00 97.69 89 TRP A CA 1
ATOM 638 C C . TRP A 1 89 ? -1.440 -1.100 -5.204 1.00 97.69 89 TRP A C 1
ATOM 640 O O . TRP A 1 89 ? -1.837 -0.594 -4.157 1.00 97.69 89 TRP A O 1
ATOM 650 N N . ALA A 1 90 ? -1.163 -2.404 -5.323 1.00 97.25 90 ALA A N 1
ATOM 651 C CA . ALA A 1 90 ? -1.265 -3.356 -4.226 1.00 97.25 90 ALA A CA 1
ATOM 652 C C . ALA A 1 90 ? -0.448 -2.922 -3.009 1.00 97.25 90 ALA A C 1
ATOM 654 O O . ALA A 1 90 ? -1.006 -2.802 -1.918 1.00 97.25 90 ALA A O 1
ATOM 655 N N . VAL A 1 91 ? 0.852 -2.663 -3.182 1.00 97.31 91 VAL A N 1
ATOM 656 C CA . VAL A 1 91 ? 1.717 -2.271 -2.061 1.00 97.31 91 VAL A CA 1
ATOM 657 C C . VAL A 1 91 ? 1.315 -0.910 -1.506 1.00 97.31 91 VAL A C 1
ATOM 659 O O . VAL A 1 91 ? 1.210 -0.781 -0.289 1.00 97.31 91 VAL A O 1
ATOM 662 N N . TYR A 1 92 ? 1.000 0.066 -2.360 1.00 98.06 92 TYR A N 1
ATOM 663 C CA . TYR A 1 92 ? 0.506 1.368 -1.910 1.00 98.06 92 TYR A CA 1
ATOM 664 C C . TYR A 1 92 ? -0.734 1.247 -1.009 1.00 98.06 92 TYR A C 1
ATOM 666 O O . TYR A 1 92 ? -0.747 1.748 0.116 1.00 98.06 92 TYR A O 1
ATOM 674 N N . ASN A 1 93 ? -1.758 0.522 -1.467 1.00 98.06 93 ASN A N 1
ATOM 675 C CA . ASN A 1 93 ? -2.997 0.345 -0.714 1.00 98.06 93 ASN A CA 1
ATOM 676 C C . ASN A 1 93 ? -2.770 -0.427 0.592 1.00 98.06 93 ASN A C 1
ATOM 678 O O . ASN A 1 93 ? -3.378 -0.102 1.609 1.00 98.06 93 ASN A O 1
ATOM 682 N N . LEU A 1 94 ? -1.897 -1.438 0.588 1.00 98.06 94 LEU A N 1
ATOM 683 C CA . LEU A 1 94 ? -1.560 -2.204 1.790 1.00 98.06 94 LEU A CA 1
ATOM 684 C C . LEU A 1 94 ? -0.773 -1.372 2.809 1.00 98.06 94 LEU A C 1
ATOM 686 O O . LEU A 1 94 ? -1.018 -1.511 4.005 1.00 98.06 94 LEU A O 1
ATOM 690 N N . LEU A 1 95 ? 0.133 -0.495 2.362 1.00 98.00 95 LEU A N 1
ATOM 691 C CA . LEU A 1 95 ? 0.829 0.448 3.240 1.00 98.00 95 LEU A CA 1
ATOM 692 C C . LEU A 1 95 ? -0.152 1.461 3.834 1.00 98.00 95 LEU A C 1
ATOM 694 O O . LEU A 1 95 ? -0.146 1.644 5.046 1.00 98.00 95 LEU A O 1
ATOM 698 N N . GLY A 1 96 ? -1.060 2.025 3.031 1.00 97.75 96 GLY A N 1
ATOM 699 C CA . GLY A 1 96 ? -2.120 2.905 3.534 1.00 97.75 96 GLY A CA 1
ATOM 700 C C . GLY A 1 96 ? -3.029 2.213 4.555 1.00 97.75 96 GLY A C 1
ATOM 701 O O . GLY A 1 96 ? -3.297 2.753 5.627 1.00 97.75 96 GLY A O 1
ATOM 702 N N . ALA A 1 97 ? -3.439 0.972 4.281 1.00 97.69 97 ALA A N 1
ATOM 703 C CA . ALA A 1 97 ? -4.191 0.154 5.229 1.00 97.69 97 ALA A CA 1
ATOM 704 C C . ALA A 1 97 ? -3.396 -0.133 6.508 1.00 97.69 97 ALA A C 1
ATOM 706 O O . ALA A 1 97 ? -3.951 -0.078 7.602 1.00 97.69 97 ALA A O 1
ATOM 707 N N . CYS A 1 98 ? -2.097 -0.407 6.388 1.00 98.00 98 CYS A N 1
ATOM 708 C CA . CYS A 1 98 ? -1.214 -0.613 7.527 1.00 98.00 98 CYS A CA 1
ATOM 709 C C . CYS A 1 98 ? -1.069 0.657 8.382 1.00 98.00 98 CYS A C 1
ATOM 711 O O . CYS A 1 98 ? -1.077 0.573 9.609 1.00 98.00 98 CYS A O 1
ATOM 713 N N . THR A 1 99 ? -0.993 1.837 7.767 1.00 97.31 99 THR A N 1
ATOM 714 C CA . THR A 1 99 ? -0.972 3.121 8.480 1.00 97.31 99 THR A CA 1
ATOM 715 C C . THR A 1 99 ? -2.256 3.340 9.278 1.00 97.31 99 THR A C 1
ATOM 717 O O . THR A 1 99 ? -2.204 3.582 10.486 1.00 97.31 99 THR A O 1
ATOM 720 N N . VAL A 1 100 ? -3.414 3.137 8.643 1.00 96.12 100 VAL A N 1
ATOM 721 C CA . VAL A 1 100 ? -4.719 3.270 9.309 1.00 96.12 100 VAL A CA 1
ATOM 722 C C . VAL A 1 100 ? -4.895 2.223 10.413 1.00 96.12 100 VAL A C 1
ATOM 724 O O . VAL A 1 100 ? -5.383 2.548 11.494 1.00 96.12 100 VAL A O 1
ATOM 727 N N . CYS A 1 101 ? -4.459 0.976 10.195 1.00 96.75 101 CYS A N 1
ATOM 728 C CA . CYS A 1 101 ? -4.653 -0.093 11.176 1.00 96.75 101 CYS A CA 1
ATOM 729 C C . CYS A 1 101 ? -3.902 0.146 12.498 1.00 96.75 101 CYS A C 1
ATOM 731 O O . CYS A 1 101 ? -4.299 -0.385 13.538 1.00 96.75 101 CYS A O 1
ATOM 733 N N . GLN A 1 102 ? -2.827 0.936 12.451 1.00 95.56 102 GLN A N 1
ATOM 734 C CA . GLN A 1 102 ? -2.028 1.352 13.606 1.00 95.56 102 GLN A CA 1
ATOM 735 C C . GLN A 1 102 ? -2.651 2.533 14.365 1.00 95.56 102 GLN A C 1
ATOM 737 O O . GLN A 1 102 ? -2.208 2.855 15.465 1.00 95.56 102 GLN A O 1
ATOM 742 N N . GLY A 1 103 ? -3.699 3.153 13.815 1.00 92.44 103 GLY A N 1
ATOM 743 C CA . GLY A 1 103 ? -4.347 4.334 14.380 1.00 92.44 103 GLY A CA 1
ATOM 744 C C . GLY A 1 103 ? -3.718 5.658 13.946 1.00 92.44 103 GLY A C 1
ATOM 745 O O . GLY A 1 103 ? -3.990 6.674 14.583 1.00 92.44 103 GLY A O 1
ATOM 746 N N . SER A 1 104 ? -2.892 5.665 12.894 1.00 88.94 104 SER A N 1
ATOM 747 C CA . SER A 1 104 ? -2.393 6.912 12.313 1.00 88.94 104 SER A CA 1
ATOM 748 C C . SER A 1 104 ? -3.419 7.496 11.326 1.00 88.94 104 SER A C 1
ATOM 750 O O . SER A 1 104 ? -3.969 6.741 10.516 1.00 88.94 104 SER A O 1
ATOM 752 N N . PRO A 1 105 ? -3.716 8.809 11.387 1.00 80.06 105 PRO A N 1
ATOM 753 C CA . PRO A 1 105 ? -4.712 9.445 10.527 1.00 80.06 105 PRO A CA 1
ATOM 754 C C . PRO A 1 105 ? -4.206 9.741 9.108 1.00 80.06 105 PRO A C 1
ATOM 756 O O . PRO A 1 105 ? -5.022 9.960 8.212 1.00 80.06 105 PRO A O 1
ATOM 759 N N . ASP A 1 106 ? -2.890 9.756 8.896 1.00 83.44 106 ASP A N 1
ATOM 760 C CA . ASP A 1 106 ? -2.292 10.326 7.693 1.00 83.44 106 ASP A CA 1
ATOM 761 C C . ASP A 1 106 ? -1.826 9.233 6.735 1.00 83.44 106 ASP A C 1
ATOM 763 O O . ASP A 1 106 ? -0.865 8.523 7.004 1.00 83.44 106 ASP A O 1
ATOM 767 N N . VAL A 1 107 ? -2.496 9.103 5.588 1.00 93.50 107 VAL A N 1
ATOM 768 C CA . VAL A 1 107 ? -2.016 8.274 4.477 1.00 93.50 107 VAL A CA 1
ATOM 769 C C . VAL A 1 107 ? -1.507 9.164 3.353 1.00 93.50 107 VAL A C 1
ATOM 771 O O . VAL A 1 107 ? -2.264 9.963 2.788 1.00 93.50 107 VAL A O 1
ATOM 774 N N . ASP A 1 108 ? -0.242 8.959 2.984 1.00 93.62 108 ASP A N 1
ATOM 775 C CA . ASP A 1 108 ? 0.395 9.643 1.864 1.00 93.62 108 ASP A CA 1
ATOM 776 C C . ASP A 1 108 ? -0.428 9.505 0.578 1.00 93.62 108 ASP A C 1
ATOM 778 O O . ASP A 1 108 ? -0.938 8.439 0.218 1.00 93.62 108 ASP A O 1
ATOM 782 N N . ASN A 1 109 ? -0.546 10.616 -0.142 1.00 96.00 109 ASN A N 1
ATOM 783 C CA . ASN A 1 109 ? -1.294 10.670 -1.387 1.00 96.00 109 ASN A CA 1
ATOM 784 C C . ASN A 1 109 ? -0.615 9.847 -2.491 1.00 96.00 109 ASN A C 1
ATOM 786 O O . ASN A 1 109 ? 0.613 9.792 -2.591 1.00 96.00 109 ASN A O 1
ATOM 790 N N . TRP A 1 110 ? -1.414 9.248 -3.370 1.00 97.00 110 TRP A N 1
ATOM 791 C CA . TRP A 1 110 ? -0.910 8.462 -4.488 1.00 97.00 110 TRP A CA 1
ATOM 792 C C . TRP A 1 110 ? -0.047 9.277 -5.449 1.00 97.00 110 TRP A C 1
ATOM 794 O O . TRP A 1 110 ? 0.959 8.771 -5.933 1.00 97.00 110 TRP A O 1
ATOM 804 N N . ALA A 1 111 ? -0.397 10.534 -5.731 1.00 96.75 111 ALA A N 1
ATOM 805 C CA . ALA A 1 111 ? 0.347 11.347 -6.690 1.00 96.75 111 ALA A CA 1
ATOM 806 C C . ALA A 1 111 ? 1.839 11.515 -6.315 1.00 96.75 111 ALA A C 1
ATOM 808 O O . ALA A 1 111 ? 2.687 11.184 -7.148 1.00 96.75 111 ALA A O 1
ATOM 809 N N . PRO A 1 112 ? 2.206 11.961 -5.094 1.00 96.44 112 PRO A N 1
ATOM 810 C CA . PRO A 1 112 ? 3.606 12.011 -4.676 1.00 96.44 112 PRO A CA 1
ATOM 811 C C . PRO A 1 112 ? 4.228 10.618 -4.502 1.00 96.44 112 PRO A C 1
ATOM 813 O O . PRO A 1 112 ? 5.395 10.444 -4.848 1.00 96.44 112 PRO A O 1
ATOM 816 N N . TYR A 1 113 ? 3.466 9.611 -4.055 1.00 97.25 113 TYR A N 1
ATOM 817 C CA . TYR A 1 113 ? 3.956 8.230 -3.967 1.00 97.25 113 TYR A CA 1
ATOM 818 C C . TYR A 1 113 ? 4.406 7.700 -5.339 1.00 97.25 113 TYR A C 1
ATOM 820 O O . TYR A 1 113 ? 5.528 7.224 -5.503 1.00 97.25 113 TYR A O 1
ATOM 828 N N . ASN A 1 114 ? 3.554 7.853 -6.352 1.00 97.12 114 ASN A N 1
ATOM 829 C CA . ASN A 1 114 ? 3.823 7.438 -7.722 1.00 97.12 114 ASN A CA 1
ATOM 830 C C . ASN A 1 114 ? 4.915 8.290 -8.386 1.00 97.12 114 ASN A C 1
ATOM 832 O O . ASN A 1 114 ? 5.702 7.778 -9.177 1.00 97.12 114 ASN A O 1
ATOM 836 N N . ALA A 1 115 ? 5.024 9.579 -8.048 1.00 96.69 115 ALA A N 1
ATOM 837 C CA . ALA A 1 115 ? 6.142 10.405 -8.506 1.00 96.69 115 ALA A CA 1
ATOM 838 C C . ALA A 1 115 ? 7.492 9.874 -7.987 1.00 96.69 115 ALA A C 1
ATOM 840 O O . ALA A 1 115 ? 8.463 9.810 -8.742 1.00 96.69 115 ALA A O 1
ATOM 841 N N . GLY A 1 116 ? 7.532 9.420 -6.729 1.00 96.75 116 GLY A N 1
ATOM 842 C CA . GLY A 1 116 ? 8.699 8.785 -6.110 1.00 96.75 116 GLY A CA 1
ATOM 843 C C . GLY A 1 116 ? 9.149 7.479 -6.778 1.00 96.75 116 GLY A C 1
ATOM 844 O O . GLY A 1 116 ? 10.300 7.064 -6.631 1.00 96.75 116 GLY A O 1
ATOM 845 N N . CYS A 1 117 ? 8.271 6.849 -7.561 1.00 97.12 117 CYS A N 1
ATOM 846 C CA . CYS A 1 117 ? 8.552 5.605 -8.270 1.00 97.12 117 CYS A CA 1
ATOM 847 C C . CYS A 1 117 ? 9.383 5.761 -9.547 1.00 97.12 117 CYS A C 1
ATOM 849 O O . CYS A 1 117 ? 10.008 4.791 -9.985 1.00 97.12 117 CYS A O 1
ATOM 851 N N . GLY A 1 118 ? 9.414 6.949 -10.158 1.00 96.19 118 GLY A N 1
ATOM 852 C CA . GLY A 1 118 ? 10.169 7.193 -11.389 1.00 96.19 118 GLY A CA 1
ATOM 853 C C . GLY A 1 118 ? 9.872 6.156 -12.481 1.00 96.19 118 GLY A C 1
ATOM 854 O O . GLY A 1 118 ? 8.723 5.954 -12.864 1.00 96.19 118 GLY A O 1
ATOM 855 N N . SER A 1 119 ? 10.904 5.461 -12.971 1.00 95.44 119 SER A N 1
ATOM 856 C CA . SER A 1 119 ? 10.769 4.445 -14.030 1.00 95.44 119 SER A CA 1
ATOM 857 C C . SER A 1 119 ? 10.047 3.161 -13.605 1.00 95.44 119 SER A C 1
ATOM 859 O O . SER A 1 119 ? 9.788 2.316 -14.457 1.00 95.44 119 SER A O 1
ATOM 861 N N . PHE A 1 120 ? 9.763 2.978 -12.313 1.00 96.00 120 PHE A N 1
ATOM 862 C CA . PHE A 1 120 ? 9.017 1.826 -11.796 1.00 96.00 120 PHE A CA 1
ATOM 863 C C . PHE A 1 120 ? 7.514 2.085 -11.669 1.00 96.00 120 PHE A C 1
ATOM 865 O O . PHE A 1 120 ? 6.791 1.180 -11.260 1.00 96.00 120 PHE A O 1
ATOM 872 N N . ALA A 1 121 ? 7.044 3.297 -11.983 1.00 94.00 121 ALA A N 1
ATOM 873 C CA . ALA A 1 121 ? 5.623 3.614 -11.968 1.00 94.00 121 ALA A CA 1
ATOM 874 C C . ALA A 1 121 ? 4.856 2.694 -12.930 1.00 94.00 121 ALA A C 1
ATOM 876 O O . ALA A 1 121 ? 5.234 2.545 -14.095 1.00 94.00 121 ALA A O 1
ATOM 877 N N . ILE A 1 122 ? 3.776 2.088 -12.435 1.00 92.44 122 ILE A N 1
ATOM 878 C CA . ILE A 1 122 ? 2.893 1.219 -13.213 1.00 92.44 122 ILE A CA 1
ATOM 879 C C . ILE A 1 122 ? 1.431 1.635 -13.043 1.00 92.44 122 ILE A C 1
ATOM 881 O O . ILE A 1 122 ? 1.018 2.164 -12.011 1.00 92.44 122 ILE A O 1
ATOM 885 N N . ASP A 1 123 ? 0.637 1.362 -14.070 1.00 90.06 123 ASP A N 1
ATOM 886 C CA . ASP A 1 123 ? -0.804 1.609 -14.145 1.00 90.06 123 ASP A CA 1
ATOM 887 C C . ASP A 1 123 ? -1.617 0.314 -13.972 1.00 90.06 123 ASP A C 1
ATOM 889 O O . ASP A 1 123 ? -2.730 0.173 -14.476 1.00 90.06 123 ASP A O 1
ATOM 893 N N . THR A 1 124 ? -1.048 -0.651 -13.250 1.00 91.56 124 THR A N 1
ATOM 894 C CA . THR A 1 124 ? -1.679 -1.936 -12.950 1.00 91.56 124 THR A CA 1
ATOM 895 C C . THR A 1 124 ? -1.517 -2.281 -11.477 1.00 91.56 124 THR A C 1
ATOM 897 O O . THR A 1 124 ? -0.634 -1.773 -10.781 1.00 91.56 124 THR A O 1
ATOM 900 N N . TYR A 1 125 ? -2.372 -3.180 -10.984 1.00 94.62 125 TYR A N 1
ATOM 901 C CA . TYR A 1 125 ? -2.375 -3.528 -9.567 1.00 94.62 125 TYR A CA 1
ATOM 902 C C . TYR A 1 125 ? -1.108 -4.260 -9.109 1.00 94.62 125 TYR A C 1
ATOM 904 O O . TYR A 1 125 ? -0.767 -4.200 -7.929 1.00 94.62 125 TYR A O 1
ATOM 912 N N . TRP A 1 126 ? -0.439 -4.970 -10.022 1.00 95.31 126 TRP A N 1
ATOM 913 C CA . TRP A 1 126 ? 0.735 -5.789 -9.748 1.00 95.31 126 TRP A CA 1
ATOM 914 C C . TRP A 1 126 ? 1.581 -5.963 -11.020 1.00 95.31 126 TRP A C 1
ATOM 916 O O . TRP A 1 126 ? 1.009 -6.196 -12.088 1.00 95.31 126 TRP A O 1
ATOM 926 N N . PRO A 1 127 ? 2.923 -5.883 -10.944 1.00 94.00 127 PRO A N 1
ATOM 927 C CA . PRO A 1 127 ? 3.782 -6.026 -12.115 1.00 94.00 127 PRO A CA 1
ATOM 928 C C . PRO A 1 127 ? 3.712 -7.442 -12.712 1.00 94.00 127 PRO A C 1
ATOM 930 O O . PRO A 1 127 ? 3.951 -8.438 -12.032 1.00 94.00 127 PRO A O 1
ATOM 933 N N . THR A 1 128 ? 3.463 -7.535 -14.020 1.00 89.94 128 THR A N 1
ATOM 934 C CA . THR A 1 128 ? 3.195 -8.800 -14.738 1.00 89.94 128 THR A CA 1
ATOM 935 C C . THR A 1 128 ? 4.351 -9.801 -14.740 1.00 89.94 128 THR A C 1
ATOM 937 O O . THR A 1 128 ? 4.130 -10.991 -14.938 1.00 89.94 128 THR A O 1
ATOM 940 N N . ASN A 1 129 ? 5.585 -9.337 -14.532 1.00 90.06 129 ASN A N 1
ATOM 941 C CA . ASN A 1 129 ? 6.780 -10.188 -14.509 1.00 90.06 129 ASN A CA 1
ATOM 942 C C . ASN A 1 129 ? 7.017 -10.866 -13.150 1.00 90.06 129 ASN A C 1
ATOM 944 O O . ASN A 1 129 ? 7.973 -11.627 -13.012 1.00 90.06 129 ASN A O 1
ATOM 948 N N . TYR A 1 130 ? 6.177 -10.586 -12.150 1.00 90.75 130 TYR A N 1
ATOM 949 C CA . TYR A 1 130 ? 6.316 -11.119 -10.802 1.00 90.75 130 TYR A CA 1
ATOM 950 C C . TYR A 1 130 ? 5.038 -11.821 -10.368 1.00 90.75 130 TYR A C 1
ATOM 952 O O . TYR A 1 130 ? 3.928 -11.350 -10.600 1.00 90.75 130 TYR A O 1
ATOM 960 N N . THR A 1 131 ? 5.190 -12.935 -9.666 1.00 90.94 131 THR A N 1
ATOM 961 C CA . THR A 1 131 ? 4.070 -13.686 -9.099 1.00 90.94 131 THR A CA 1
ATOM 962 C C . THR A 1 131 ? 3.934 -13.380 -7.616 1.00 90.94 131 THR A C 1
ATOM 964 O O . THR A 1 131 ? 4.931 -13.380 -6.891 1.00 90.94 131 THR A O 1
ATOM 967 N N . VAL A 1 132 ? 2.703 -13.175 -7.149 1.00 88.94 132 VAL A N 1
ATOM 968 C CA . VAL A 1 132 ? 2.416 -13.117 -5.711 1.00 88.94 132 VAL A CA 1
ATOM 969 C C . VAL A 1 132 ? 2.789 -14.469 -5.077 1.00 88.94 132 VAL A C 1
ATOM 971 O O . VAL A 1 132 ? 2.393 -15.505 -5.617 1.00 88.94 132 VAL A O 1
ATOM 974 N N . PRO A 1 133 ? 3.553 -14.500 -3.969 1.00 89.50 133 PRO A N 1
ATOM 975 C CA . PRO A 1 133 ? 3.934 -15.748 -3.311 1.00 89.50 133 PRO A CA 1
ATOM 976 C C . PRO A 1 133 ? 2.723 -16.592 -2.891 1.00 89.50 133 PRO A C 1
ATOM 978 O O . PRO A 1 133 ? 1.769 -16.067 -2.326 1.00 89.50 133 PRO A O 1
ATOM 981 N N . ASN A 1 134 ? 2.780 -17.914 -3.094 1.00 82.75 134 ASN A N 1
ATOM 982 C CA . ASN A 1 134 ? 1.657 -18.834 -2.824 1.00 82.75 134 ASN A CA 1
ATOM 983 C C . ASN A 1 134 ? 1.179 -18.846 -1.358 1.00 82.75 134 ASN A C 1
ATOM 985 O O . ASN A 1 134 ? 0.063 -19.271 -1.071 1.00 82.75 134 ASN A O 1
ATOM 989 N N . ASN A 1 135 ? 2.019 -18.411 -0.418 1.00 86.12 135 ASN A N 1
ATOM 990 C CA . ASN A 1 135 ? 1.693 -18.295 1.004 1.00 86.12 135 ASN A CA 1
ATOM 991 C C . ASN A 1 135 ? 1.084 -16.931 1.378 1.00 86.12 135 ASN A C 1
ATOM 993 O O . ASN A 1 135 ? 0.861 -16.663 2.562 1.00 86.12 135 ASN A O 1
ATOM 997 N N . THR A 1 136 ? 0.801 -16.078 0.397 1.00 89.62 136 THR A N 1
ATOM 998 C CA . THR A 1 136 ? 0.214 -14.759 0.595 1.00 89.62 136 THR A CA 1
ATOM 999 C C . THR A 1 136 ? -0.934 -14.545 -0.374 1.00 89.62 136 THR A C 1
ATOM 1001 O O . THR A 1 136 ? -0.851 -14.828 -1.564 1.00 89.62 136 THR A O 1
ATOM 1004 N N . LEU A 1 137 ? -2.035 -14.030 0.159 1.00 90.25 137 LEU A N 1
ATOM 1005 C CA . LEU A 1 137 ? -3.234 -13.736 -0.608 1.00 90.25 137 LEU A CA 1
ATOM 1006 C C . LEU A 1 137 ? -3.397 -12.222 -0.699 1.00 90.25 137 LEU A C 1
ATOM 1008 O O . LEU A 1 137 ? -3.360 -11.537 0.325 1.00 90.25 137 LEU A O 1
ATOM 1012 N N . LEU A 1 138 ? -3.573 -11.700 -1.913 1.00 90.88 138 LEU A N 1
ATOM 1013 C CA . LEU A 1 138 ? -3.803 -10.276 -2.136 1.00 90.88 138 LEU A CA 1
ATOM 1014 C C . LEU A 1 138 ? -5.302 -9.968 -1.973 1.00 90.88 138 LEU A C 1
ATOM 1016 O O . LEU A 1 138 ? -6.110 -10.480 -2.759 1.00 90.88 138 LEU A O 1
ATOM 1020 N N . PRO A 1 139 ? -5.712 -9.150 -0.984 1.00 92.06 139 PRO A N 1
ATOM 1021 C CA . PRO A 1 139 ? -7.102 -8.730 -0.867 1.00 92.06 139 PRO A CA 1
ATOM 1022 C C . PRO A 1 139 ? -7.556 -7.970 -2.116 1.00 92.06 139 PRO A C 1
ATOM 1024 O O . PRO A 1 139 ? -6.817 -7.145 -2.645 1.00 92.06 139 PRO A O 1
ATOM 1027 N N . TYR A 1 140 ? -8.790 -8.194 -2.570 1.00 92.25 140 TYR A N 1
ATOM 1028 C CA . TYR A 1 140 ? -9.293 -7.548 -3.787 1.00 92.25 140 TYR A CA 1
ATOM 1029 C C . TYR A 1 140 ? -9.288 -6.014 -3.681 1.00 92.25 140 TYR A C 1
ATOM 1031 O O . TYR A 1 140 ? -8.867 -5.339 -4.616 1.00 92.25 140 TYR A O 1
ATOM 1039 N N . TRP A 1 141 ? -9.638 -5.454 -2.517 1.00 95.06 141 TRP A N 1
ATOM 1040 C CA . TRP A 1 141 ? -9.582 -4.005 -2.283 1.00 95.06 141 TRP A CA 1
ATOM 1041 C C . TRP A 1 141 ? -8.172 -3.424 -2.464 1.00 95.06 141 TRP A C 1
ATOM 1043 O O . TRP A 1 141 ? -8.049 -2.262 -2.847 1.00 95.06 141 TRP A O 1
ATOM 1053 N N . ALA A 1 142 ? -7.115 -4.217 -2.255 1.00 96.50 142 ALA A N 1
ATOM 1054 C CA . ALA A 1 142 ? -5.740 -3.764 -2.439 1.00 96.50 142 ALA A CA 1
ATOM 1055 C C . ALA A 1 142 ? -5.384 -3.589 -3.924 1.00 96.50 142 ALA A C 1
ATOM 1057 O O . ALA A 1 142 ? -4.474 -2.837 -4.244 1.00 96.50 142 ALA A O 1
ATOM 1058 N N . SER A 1 143 ? -6.130 -4.202 -4.847 1.00 94.69 143 SER A N 1
ATOM 1059 C CA . SER A 1 143 ? -5.958 -3.978 -6.290 1.00 94.69 143 SER A CA 1
ATOM 1060 C C . SER A 1 143 ? -6.654 -2.729 -6.834 1.00 94.69 143 SER A C 1
ATOM 1062 O O . SER A 1 143 ? -6.590 -2.464 -8.033 1.00 94.69 143 SER A O 1
ATOM 1064 N N . THR A 1 144 ? -7.327 -1.964 -5.973 1.00 95.56 144 THR A N 1
ATOM 1065 C CA . THR A 1 144 ? -8.038 -0.753 -6.386 1.00 95.56 144 THR A CA 1
ATOM 1066 C C . THR A 1 144 ? -7.051 0.281 -6.913 1.00 95.56 144 THR A C 1
ATOM 1068 O O . THR A 1 144 ? -6.072 0.604 -6.247 1.00 95.56 144 THR A O 1
ATOM 1071 N N . ASP A 1 145 ? -7.336 0.822 -8.094 1.00 95.94 145 ASP A N 1
ATOM 1072 C CA . ASP A 1 145 ? -6.623 1.977 -8.639 1.00 95.94 145 ASP A CA 1
ATOM 1073 C C . ASP A 1 145 ? -6.647 3.137 -7.622 1.00 95.94 145 ASP A C 1
ATOM 1075 O O . ASP A 1 145 ? -7.740 3.610 -7.282 1.00 95.94 145 ASP A O 1
ATOM 1079 N N . PRO A 1 146 ? -5.485 3.608 -7.135 1.00 96.81 146 PRO A N 1
ATOM 1080 C CA . PRO A 1 146 ? -5.419 4.635 -6.106 1.00 96.81 146 PRO A CA 1
ATOM 1081 C C . PRO A 1 146 ? -6.079 5.965 -6.488 1.00 96.81 146 PRO A C 1
ATOM 1083 O O . PRO A 1 146 ? -6.528 6.702 -5.610 1.00 96.81 146 PRO A O 1
ATOM 1086 N N . LEU A 1 147 ? -6.207 6.263 -7.788 1.00 95.88 147 LEU A N 1
ATOM 1087 C CA . LEU A 1 147 ? -6.909 7.455 -8.277 1.00 95.88 147 LEU A CA 1
ATOM 1088 C C . LEU A 1 147 ? -8.426 7.395 -8.047 1.00 95.88 147 LEU A C 1
ATOM 1090 O O . LEU A 1 147 ? -9.104 8.417 -8.145 1.00 95.88 147 LEU A O 1
ATOM 1094 N N . LYS A 1 148 ? -8.973 6.215 -7.735 1.00 95.69 148 LYS A N 1
ATOM 1095 C CA . LYS A 1 148 ? -10.395 6.031 -7.411 1.00 95.69 148 LYS A CA 1
ATOM 1096 C C . LYS A 1 148 ? -10.707 6.291 -5.942 1.00 95.69 148 LYS A C 1
ATOM 1098 O O . LYS A 1 148 ? -11.886 6.351 -5.585 1.00 95.69 148 LYS A O 1
ATOM 1103 N N . TRP A 1 149 ? -9.695 6.434 -5.087 1.00 95.94 149 TRP A N 1
ATOM 1104 C CA . TRP A 1 149 ? -9.942 6.797 -3.702 1.00 95.94 149 TRP A CA 1
ATOM 1105 C C . TRP A 1 149 ? -10.325 8.274 -3.570 1.00 95.94 149 TRP A C 1
ATOM 1107 O O . TRP A 1 149 ? -9.758 9.127 -4.261 1.00 95.94 149 TRP A O 1
ATOM 1117 N N . PRO A 1 150 ? -11.246 8.616 -2.653 1.00 94.50 150 PRO A N 1
ATOM 1118 C CA . PRO A 1 150 ? -11.523 10.005 -2.317 1.00 94.50 150 PRO A CA 1
ATOM 1119 C C . PRO A 1 150 ? -10.239 10.736 -1.914 1.00 94.50 150 PRO A C 1
ATOM 1121 O O . PRO A 1 150 ? -9.500 10.282 -1.046 1.00 94.50 150 PRO A O 1
ATOM 1124 N N . GLY A 1 151 ? -9.961 11.863 -2.569 1.00 92.25 151 GLY A N 1
ATOM 1125 C CA . GLY A 1 151 ? -8.758 12.653 -2.306 1.00 92.25 151 GLY A CA 1
ATOM 1126 C C . GLY A 1 151 ? -7.451 12.030 -2.803 1.00 92.25 151 GLY A C 1
ATOM 1127 O O . GLY A 1 151 ? -6.415 12.649 -2.613 1.00 92.25 151 GLY A O 1
ATOM 1128 N N . GLY A 1 152 ? -7.468 10.863 -3.459 1.00 94.19 152 GLY A N 1
ATOM 1129 C CA . GLY A 1 152 ? -6.264 10.198 -3.972 1.00 94.19 152 GLY A CA 1
ATOM 1130 C C . GLY A 1 152 ? -5.390 9.540 -2.899 1.00 94.19 152 GLY A C 1
ATOM 1131 O O . GLY A 1 152 ? -4.225 9.266 -3.170 1.00 94.19 152 GLY A O 1
ATOM 1132 N N . SER A 1 153 ? -5.931 9.300 -1.702 1.00 95.56 153 SER A N 1
ATOM 1133 C CA . SER A 1 153 ? -5.277 8.542 -0.626 1.00 95.56 153 SER A CA 1
ATOM 1134 C C . SER A 1 153 ? -6.108 7.315 -0.263 1.00 95.56 153 SER A C 1
ATOM 1136 O O . SER A 1 153 ? -7.333 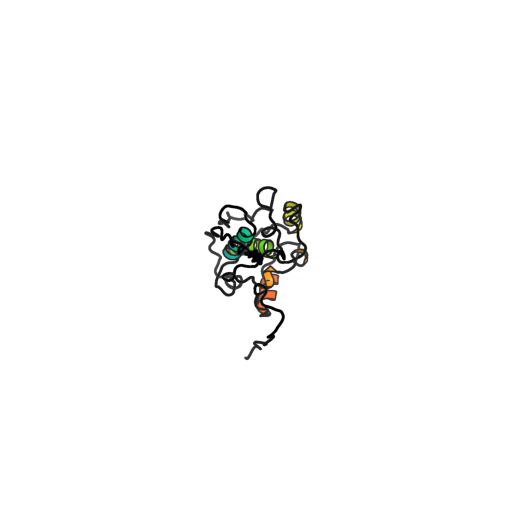7.389 -0.322 1.00 95.56 153 SER A O 1
ATOM 1138 N N . PHE A 1 154 ? -5.477 6.202 0.135 1.00 96.81 154 PHE A N 1
ATOM 1139 C CA . PHE A 1 154 ? -6.209 5.010 0.592 1.00 96.81 154 PHE A CA 1
ATOM 1140 C C . PHE A 1 154 ? -7.305 5.378 1.605 1.00 96.81 154 PHE A C 1
ATOM 1142 O O . PHE A 1 154 ? -7.064 6.115 2.560 1.00 96.81 154 PHE A O 1
ATOM 1149 N N . ASN A 1 155 ? -8.507 4.836 1.403 1.00 95.75 155 ASN A N 1
ATOM 1150 C CA . ASN A 1 155 ? -9.665 5.120 2.238 1.00 95.75 155 ASN A CA 1
ATOM 1151 C C . ASN A 1 155 ? -10.235 3.818 2.819 1.00 95.75 155 ASN A C 1
ATOM 1153 O O . ASN A 1 155 ? -10.728 2.960 2.081 1.00 95.75 155 ASN A O 1
ATOM 1157 N N . SER A 1 156 ? -10.180 3.676 4.147 1.00 95.25 156 SER A N 1
ATOM 1158 C CA . SER A 1 156 ? -10.591 2.450 4.840 1.00 95.25 156 SER A CA 1
ATOM 1159 C C . SER A 1 156 ? -12.081 2.147 4.712 1.00 95.25 156 SER A C 1
ATOM 1161 O O . SER A 1 156 ? -12.444 0.977 4.618 1.00 95.25 156 SER A O 1
ATOM 1163 N N . ASP A 1 157 ? -12.938 3.167 4.671 1.00 94.81 157 ASP A N 1
ATOM 1164 C CA . ASP A 1 157 ? -14.390 2.982 4.574 1.00 94.81 157 ASP A CA 1
ATOM 1165 C C . ASP A 1 157 ? -14.772 2.427 3.200 1.00 94.81 157 ASP A C 1
ATOM 1167 O O . ASP A 1 157 ? -15.476 1.418 3.093 1.00 94.81 157 ASP A O 1
ATOM 1171 N N . ASN A 1 158 ? -14.229 3.015 2.134 1.00 95.12 158 ASN A N 1
ATOM 1172 C CA . ASN A 1 158 ? -14.440 2.537 0.773 1.00 95.12 158 ASN A CA 1
ATOM 1173 C C . ASN A 1 158 ? -13.814 1.146 0.567 1.00 95.12 158 ASN A C 1
ATOM 1175 O O . ASN A 1 158 ? -14.423 0.285 -0.071 1.00 95.12 158 ASN A O 1
ATOM 1179 N N . ALA A 1 159 ? -12.625 0.893 1.122 1.00 95.56 159 ALA A N 1
ATOM 1180 C CA . ALA A 1 159 ? -11.985 -0.420 1.060 1.00 95.56 159 ALA A CA 1
ATOM 1181 C C . ALA A 1 159 ? -12.797 -1.498 1.805 1.00 95.56 159 ALA A C 1
ATOM 1183 O O . ALA A 1 159 ? -12.961 -2.607 1.291 1.00 95.56 159 ALA A O 1
ATOM 1184 N N . SER A 1 160 ? -13.374 -1.164 2.963 1.00 94.62 160 SER A N 1
ATOM 1185 C CA . SER A 1 160 ? -14.277 -2.043 3.716 1.00 94.62 160 SER A CA 1
ATOM 1186 C C . SER A 1 160 ? -15.561 -2.334 2.935 1.00 94.62 160 SER A C 1
ATOM 1188 O O . SER A 1 160 ? -16.007 -3.482 2.850 1.00 94.62 160 SER A O 1
ATOM 1190 N N . ALA A 1 161 ? -16.117 -1.324 2.257 1.00 93.88 161 ALA A N 1
ATOM 1191 C CA . ALA A 1 161 ? -17.267 -1.507 1.378 1.00 93.88 161 ALA A CA 1
ATOM 1192 C C . ALA A 1 161 ? -16.957 -2.489 0.235 1.00 93.88 161 ALA A C 1
ATOM 1194 O O . ALA A 1 161 ? -17.772 -3.371 -0.037 1.00 93.88 161 ALA A O 1
ATOM 1195 N N . ILE A 1 162 ? -15.773 -2.404 -0.383 1.00 92.19 162 ILE A N 1
ATOM 1196 C CA . ILE A 1 162 ? -15.317 -3.369 -1.398 1.00 92.19 162 ILE A CA 1
ATOM 1197 C C . ILE A 1 162 ? -15.168 -4.771 -0.790 1.00 92.19 162 ILE A C 1
ATOM 1199 O O . ILE A 1 162 ? -15.663 -5.742 -1.360 1.00 92.19 162 ILE A O 1
ATOM 1203 N N . HIS A 1 163 ? -14.538 -4.888 0.382 1.00 88.94 163 HIS A N 1
ATOM 1204 C CA . HIS A 1 163 ? -14.383 -6.165 1.084 1.00 88.94 163 HIS A CA 1
ATOM 1205 C C . HIS A 1 163 ? -15.739 -6.849 1.343 1.00 88.94 163 HIS A C 1
ATOM 1207 O O . HIS A 1 163 ? -15.901 -8.043 1.085 1.00 88.94 163 HIS A O 1
ATOM 1213 N N . SER A 1 164 ? -16.748 -6.079 1.760 1.00 86.31 164 SER A N 1
ATOM 1214 C CA . SER A 1 164 ? -18.093 -6.582 2.077 1.00 86.31 164 SER A CA 1
ATOM 1215 C C . SER A 1 164 ? -18.864 -7.166 0.881 1.00 86.31 164 SER A C 1
ATOM 1217 O O . SER A 1 164 ? -19.851 -7.885 1.066 1.00 86.31 164 SER A O 1
ATOM 1219 N N . GLN A 1 165 ? -18.417 -6.896 -0.350 1.00 81.44 165 GLN A N 1
ATOM 1220 C CA . GLN A 1 165 ? -19.015 -7.450 -1.568 1.00 81.44 165 GLN A CA 1
ATOM 1221 C C . GLN A 1 165 ? -18.662 -8.930 -1.774 1.00 81.44 165 GLN A C 1
ATOM 1223 O O . GLN A 1 165 ? -19.247 -9.576 -2.640 1.00 81.44 165 GLN A O 1
ATOM 1228 N N . GLY A 1 166 ? -17.737 -9.485 -0.981 1.00 63.78 166 GLY A N 1
ATOM 1229 C CA . GLY A 1 166 ? -17.371 -10.901 -1.044 1.00 63.78 166 GLY A CA 1
ATOM 1230 C C . GLY A 1 166 ? -16.594 -11.281 -2.306 1.00 63.78 166 GLY A C 1
ATOM 1231 O O . GLY A 1 166 ? -16.505 -12.463 -2.634 1.00 63.78 166 GLY A O 1
ATOM 1232 N N . ILE A 1 167 ? -16.031 -10.298 -3.018 1.00 65.69 167 ILE A N 1
ATOM 1233 C CA . ILE A 1 167 ? -15.122 -10.537 -4.140 1.00 65.69 167 ILE A CA 1
ATOM 1234 C C . ILE A 1 167 ? -13.800 -11.024 -3.541 1.00 65.69 167 ILE A C 1
ATOM 1236 O O . ILE A 1 167 ? -12.966 -10.242 -3.078 1.00 65.69 167 ILE A O 1
ATOM 1240 N N . ALA A 1 168 ? -13.656 -12.344 -3.459 1.00 56.84 168 ALA A N 1
ATOM 1241 C CA . ALA A 1 168 ? -12.466 -12.975 -2.922 1.00 56.84 168 ALA A CA 1
ATOM 1242 C C . ALA A 1 168 ? -11.305 -12.853 -3.919 1.00 56.84 168 ALA A C 1
ATOM 1244 O O . ALA A 1 168 ? -11.433 -13.264 -5.065 1.00 56.84 168 ALA A O 1
ATOM 1245 N N . LEU A 1 169 ? -10.193 -12.312 -3.409 1.00 59.22 169 LEU A N 1
ATOM 1246 C CA . LEU A 1 169 ? -8.797 -12.627 -3.730 1.00 59.22 169 LEU A CA 1
ATOM 1247 C C . LEU A 1 169 ? -8.418 -12.716 -5.217 1.00 59.22 169 LEU A C 1
ATOM 1249 O O . LEU A 1 169 ? -8.804 -13.641 -5.927 1.00 59.22 169 LEU A O 1
ATOM 1253 N N . LEU A 1 170 ? -7.508 -11.840 -5.649 1.00 58.09 170 LEU A N 1
ATOM 1254 C CA . LEU A 1 170 ? -6.736 -12.109 -6.861 1.00 58.09 170 LEU A CA 1
ATOM 1255 C C . LEU A 1 170 ? -5.765 -13.250 -6.535 1.00 58.09 170 LEU A C 1
ATOM 1257 O O . LEU A 1 170 ? -4.723 -13.035 -5.915 1.00 58.09 170 LEU A O 1
ATOM 1261 N N . LEU A 1 171 ? -6.150 -14.481 -6.874 1.00 48.50 171 LEU A N 1
ATOM 1262 C CA . LEU A 1 171 ? -5.249 -15.625 -6.790 1.00 48.50 171 LEU A CA 1
ATOM 1263 C C . LEU A 1 171 ? -4.059 -15.391 -7.738 1.00 48.50 171 LEU A C 1
ATOM 1265 O O . LEU A 1 171 ? -4.263 -14.873 -8.841 1.00 48.50 171 LEU A O 1
ATOM 1269 N N . PRO A 1 172 ? -2.825 -15.760 -7.341 1.00 43.50 172 PRO A N 1
ATOM 1270 C CA . PRO A 1 172 ? -1.685 -15.746 -8.246 1.00 43.50 172 PRO A CA 1
ATOM 1271 C C . PRO A 1 172 ? -2.013 -16.662 -9.421 1.00 43.50 172 PRO A C 1
ATOM 1273 O O . PRO A 1 172 ? -2.202 -17.856 -9.220 1.00 43.50 172 PRO A O 1
ATOM 1276 N N . SER A 1 173 ? -2.157 -16.058 -10.603 1.00 43.81 173 SER A N 1
ATOM 1277 C CA . SER A 1 173 ? -2.338 -16.665 -11.927 1.00 43.81 173 SER A CA 1
ATOM 1278 C C . SER A 1 173 ? -2.338 -18.199 -11.939 1.00 43.81 173 SER A C 1
ATOM 1280 O O . SER A 1 173 ? -1.345 -18.828 -12.303 1.00 43.81 173 SER A O 1
ATOM 1282 N N . VAL A 1 174 ? -3.472 -18.790 -11.566 1.00 41.19 174 VAL A N 1
ATOM 1283 C CA . VAL A 1 174 ? -3.872 -20.114 -12.036 1.00 41.19 174 VAL A CA 1
ATOM 1284 C C . VAL A 1 174 ? -4.872 -19.844 -13.144 1.00 41.19 174 VAL A C 1
ATOM 1286 O O . VAL A 1 174 ? -5.714 -18.958 -13.021 1.00 41.19 174 VAL A O 1
ATOM 1289 N N . GLU A 1 175 ? -4.664 -20.527 -14.258 1.00 35.97 175 GLU A N 1
ATOM 1290 C CA . GLU A 1 175 ? -5.278 -20.310 -15.559 1.00 35.97 175 GLU A CA 1
ATOM 1291 C C . GLU A 1 175 ? -6.738 -19.835 -15.537 1.00 35.97 175 GLU A C 1
ATOM 1293 O O . GLU A 1 175 ? -7.569 -20.284 -14.749 1.00 35.97 175 GLU A O 1
ATOM 1298 N N . HIS A 1 176 ? -7.058 -18.962 -16.493 1.00 41.44 176 HIS A N 1
ATOM 1299 C CA . HIS A 1 176 ? -8.422 -18.630 -16.887 1.00 41.44 176 HIS A CA 1
ATOM 1300 C C . HIS A 1 176 ? -9.134 -19.881 -17.429 1.00 41.44 176 HIS A C 1
ATOM 1302 O O . HIS A 1 176 ? -9.284 -20.060 -18.635 1.00 41.44 176 HIS A O 1
ATOM 1308 N N . GLY A 1 177 ? -9.571 -20.757 -16.530 1.00 41.16 177 GLY A N 1
ATOM 1309 C CA . GLY A 1 177 ? -10.229 -22.004 -16.872 1.00 41.16 177 GLY A CA 1
ATOM 1310 C C . GLY A 1 177 ? -10.826 -22.669 -15.642 1.00 41.16 177 GLY A C 1
ATOM 1311 O O . GLY A 1 177 ? -10.227 -23.583 -15.089 1.00 41.16 177 GLY A O 1
ATOM 1312 N N . SER A 1 178 ? -12.064 -22.285 -15.307 1.00 48.41 178 SER A N 1
ATOM 1313 C CA . SER A 1 178 ? -12.911 -22.865 -14.242 1.00 48.41 178 SER A CA 1
ATOM 1314 C C . SER A 1 178 ? -12.541 -22.323 -12.845 1.00 48.41 178 SER A C 1
ATOM 1316 O O . SER A 1 178 ? -11.413 -22.449 -12.409 1.00 48.41 178 SER A O 1
ATOM 1318 N N . ILE A 1 179 ? -13.395 -21.704 -12.028 1.00 40.91 179 ILE A N 1
ATOM 1319 C CA . ILE A 1 179 ? -14.829 -21.855 -11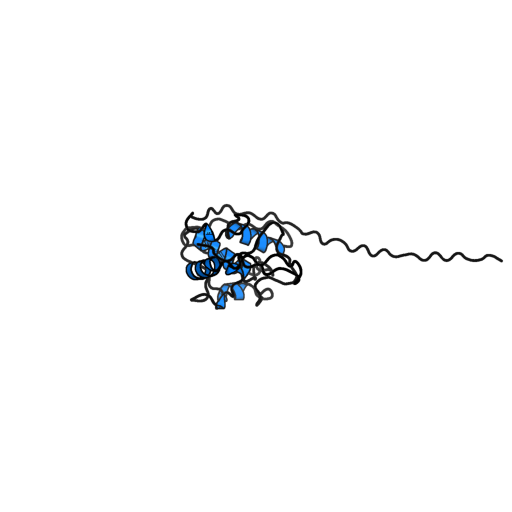.795 1.00 40.91 179 ILE A CA 1
ATOM 1320 C C . ILE A 1 179 ? -15.319 -20.536 -11.152 1.00 40.91 179 ILE A C 1
ATOM 1322 O O . ILE A 1 179 ? -14.933 -20.215 -10.030 1.00 40.91 179 ILE A O 1
ATOM 1326 N N . CYS A 1 180 ? -16.226 -19.798 -11.801 1.00 48.50 180 CYS A N 1
ATOM 1327 C CA . CYS A 1 180 ? -17.148 -18.930 -11.064 1.00 48.50 180 CYS A CA 1
ATOM 1328 C C . CYS A 1 180 ? -18.143 -19.842 -10.340 1.00 48.50 180 CYS A C 1
ATOM 1330 O O . CYS A 1 180 ? -19.079 -20.341 -10.959 1.00 48.50 180 CYS A O 1
ATOM 1332 N N . THR A 1 181 ? -17.970 -20.070 -9.039 1.00 37.38 181 THR A N 1
ATOM 1333 C CA . THR A 1 181 ? -19.084 -20.514 -8.194 1.00 37.38 181 THR A CA 1
ATOM 1334 C C . THR A 1 181 ? -19.311 -19.460 -7.133 1.00 37.38 181 THR A C 1
ATOM 1336 O O . THR A 1 181 ? -18.572 -19.337 -6.162 1.00 37.38 181 THR A O 1
ATOM 1339 N N . PHE A 1 182 ? -20.361 -18.683 -7.382 1.00 47.84 182 PHE A N 1
ATOM 1340 C CA . PHE A 1 182 ? -21.099 -17.910 -6.401 1.00 47.84 182 PHE A CA 1
ATOM 1341 C C . PHE A 1 182 ? -21.230 -18.687 -5.084 1.00 47.84 182 PHE A C 1
ATOM 1343 O O . PHE A 1 182 ? -22.000 -19.645 -5.010 1.00 47.84 182 PHE A O 1
ATOM 1350 N N . LEU A 1 183 ? -20.588 -18.223 -4.012 1.00 41.94 183 LEU A N 1
ATOM 1351 C CA . LEU A 1 183 ? -21.131 -18.456 -2.677 1.00 41.94 183 LEU A CA 1
ATOM 1352 C C . LEU A 1 183 ? -22.148 -17.354 -2.399 1.00 41.94 183 LEU A C 1
ATOM 1354 O O . LEU A 1 183 ? -21.876 -16.302 -1.829 1.00 41.94 183 LEU A O 1
ATOM 1358 N N . SER A 1 184 ? -23.344 -17.623 -2.918 1.00 42.44 184 SER A N 1
ATOM 1359 C CA . SER A 1 184 ? -24.578 -16.928 -2.595 1.00 42.44 184 SER A CA 1
ATOM 1360 C C . SER A 1 184 ? -24.761 -16.880 -1.077 1.00 42.44 184 SER A C 1
ATOM 1362 O O . SER A 1 184 ? -24.717 -17.913 -0.405 1.00 42.44 184 SER A O 1
ATOM 1364 N N . ARG A 1 185 ? -25.018 -15.674 -0.555 1.00 51.38 185 ARG A N 1
ATOM 1365 C CA . ARG A 1 185 ? -25.653 -15.469 0.750 1.00 51.38 185 ARG A CA 1
ATOM 1366 C C . ARG A 1 185 ? -26.835 -16.430 0.891 1.00 51.38 185 ARG A C 1
ATOM 1368 O O . ARG A 1 185 ? -27.768 -16.375 0.089 1.00 51.38 185 ARG A O 1
ATOM 1375 N N . LYS A 1 186 ? -26.873 -17.210 1.968 1.00 38.97 186 LYS A N 1
ATOM 1376 C CA . LYS A 1 186 ? -28.140 -17.705 2.510 1.00 38.97 186 LYS A CA 1
ATOM 1377 C C . LYS A 1 186 ? -28.274 -17.279 3.968 1.00 38.97 186 LYS A C 1
ATOM 1379 O O . LYS A 1 186 ? -27.435 -17.643 4.778 1.00 38.97 186 LYS A O 1
ATOM 1384 N N . LYS A 1 187 ? -29.321 -16.462 4.148 1.00 40.72 187 LYS A N 1
ATOM 1385 C CA . LYS A 1 187 ? -30.115 -16.085 5.329 1.00 40.72 187 LYS A CA 1
ATOM 1386 C C . LYS A 1 187 ? -29.543 -16.387 6.706 1.00 40.72 187 LYS A C 1
ATOM 1388 O O . LYS A 1 187 ? -29.415 -17.585 7.022 1.00 40.72 187 LYS A O 1
#

pLDDT: mean 82.82, std 19.29, range [35.97, 98.06]

Radius of gyration: 21.07 Å; chains: 1; bounding box: 66×62×62 Å

Sequence (187 aa):
MVRSLKWTLFTLWTALPALVRGGNATTDVVCQSTFSWMNNGNNQSPCLVAAVLSGVCATAGGWNVPALGPNDAYSTPNSSTANACVCSWAVYNLLGACTVCQGSPDVDNWAPYNAGCGSFAIDTYWPTNYTVPNNTLLPYWASTDPLKWPGGSFNSDNASAIHSQGIALLLPSVEHGSICTFLSRKK

Organism: Amanita muscaria (strain Koide BX008) (NCBI:txid946122)